Protein AF-A0A958RXE6-F1 (afdb_monomer_lite)

Sequence (296 aa):
MFLKAIIKRSPSESKVFFKWGVIWMVVSSLGIWSLGVTSSLLGKLHPLFYASVQFFLHFQFNGWFTYTTIGLLIHYLNRSGKQVKIPGYVFVLIQLSLLLTYTLSITWSNPLEILFHLNALGVILQLIGYGLVLKDIFKVLFSGKKPWSTWSDRLILAGLFSLLFKILIQALVVWPSVAVISYTIRNYVIAFIHLIMLGSITFSICGILLKEQVLPLNRTAKTGWILLLAGFLLTEFTLFGQGTMFWMGQGFIPGYYLILLVFTLLIPLSIIFILRGFRTSGKKAWPLNFLNNFLV

pLDDT: mean 88.64, std 13.86, range [39.97, 98.19]

Radius of gyration: 20.22 Å; chains: 1; bounding box: 54×45×54 Å

Secondary structure (DSSP, 8-state):
-HHHHHHHHS-HHHHHHHHHHHHHHHHHHHHHHHHHHHHHHT-TTSHHHHHHHHHHHHIIIIIIIHHHHHHHHHHHHHHTT------HHHHHHHHHHHHHHHHHHHHTTS--HHHHHHHHHHHHHHHHHHHHHHHHHHHHHHTSSS---SHHHHHHHHHHHHHHHHHHHHHHTTSHHHHHHHHHSHHHHHHHHHIIIIIIIIHHHHHHHHHTT-S--SHHHHHHHHHHHHHHHHHHHHHHHHHHHHHTT--PPTTHHHHHHHHHHHHHHHHHHHHHHHHHT---S--HHHHHHHH-

Structure (mmCIF, N/CA/C/O backbone):
data_AF-A0A958RXE6-F1
#
_entry.id   AF-A0A958RXE6-F1
#
loop_
_atom_site.group_PDB
_atom_site.id
_atom_site.type_symbol
_atom_site.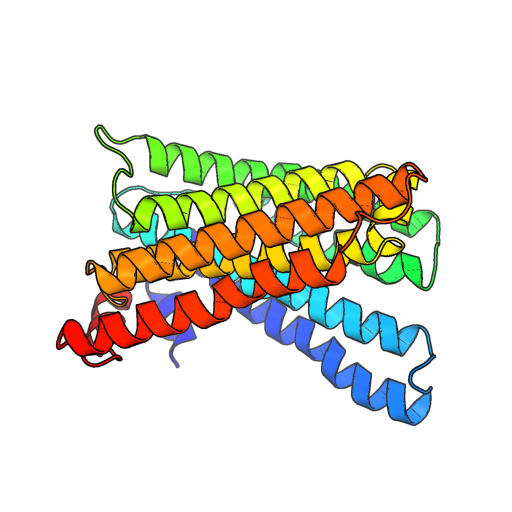label_atom_id
_atom_site.label_alt_id
_atom_site.label_comp_id
_atom_site.label_asym_id
_atom_site.label_entity_id
_atom_site.label_seq_id
_atom_site.pdbx_PDB_ins_code
_atom_site.Cartn_x
_atom_site.Cartn_y
_atom_site.Cartn_z
_atom_site.occupancy
_atom_site.B_iso_or_equiv
_atom_site.auth_seq_id
_atom_site.auth_comp_id
_atom_site.auth_asym_id
_atom_site.auth_atom_id
_atom_site.pdbx_PDB_model_num
ATOM 1 N N . MET A 1 1 ? -12.355 21.420 5.729 1.00 46.88 1 MET A N 1
ATOM 2 C CA . MET A 1 1 ? -12.873 21.519 7.116 1.00 46.88 1 MET A CA 1
ATOM 3 C C . MET A 1 1 ? -12.665 20.218 7.907 1.00 46.88 1 MET A C 1
ATOM 5 O O . MET A 1 1 ? -12.061 20.275 8.968 1.00 46.88 1 MET A O 1
ATOM 9 N N . PHE A 1 2 ? -13.035 19.052 7.360 1.00 44.12 2 PHE A N 1
ATOM 10 C CA . PHE A 1 2 ? -12.895 17.714 7.976 1.00 44.12 2 PHE A CA 1
ATOM 11 C C . PHE A 1 2 ? -11.459 17.306 8.378 1.00 44.12 2 PHE A C 1
ATOM 13 O O . PHE A 1 2 ? -11.200 17.000 9.539 1.00 44.12 2 PHE A O 1
ATOM 20 N N . LEU A 1 3 ? -10.489 17.404 7.460 1.00 47.19 3 LEU A N 1
ATOM 21 C CA . LEU A 1 3 ? -9.079 17.074 7.737 1.00 47.19 3 LEU A CA 1
ATOM 22 C C . LEU A 1 3 ? -8.463 17.935 8.852 1.00 47.19 3 LEU A C 1
ATOM 24 O O . LEU A 1 3 ? -7.731 17.426 9.695 1.00 47.19 3 LEU A O 1
ATOM 28 N N . LYS A 1 4 ? -8.809 19.230 8.914 1.00 50.09 4 LYS A N 1
ATOM 29 C CA . LYS A 1 4 ? -8.343 20.132 9.982 1.00 50.09 4 LYS A CA 1
ATOM 30 C C . LYS A 1 4 ? -8.858 19.705 11.365 1.00 50.09 4 LYS A C 1
ATOM 32 O O . LYS A 1 4 ? -8.141 19.877 12.345 1.00 50.09 4 LYS A O 1
ATOM 37 N N . ALA A 1 5 ? -10.062 19.137 11.450 1.00 49.16 5 ALA A N 1
ATOM 38 C CA . ALA A 1 5 ? -10.643 18.679 12.711 1.00 49.16 5 ALA A CA 1
ATOM 39 C C . ALA A 1 5 ? -9.959 17.396 13.229 1.00 49.16 5 ALA A C 1
ATOM 41 O O . ALA A 1 5 ? -9.565 17.345 14.395 1.00 49.16 5 ALA A O 1
ATOM 42 N N . ILE A 1 6 ? -9.691 16.428 12.342 1.00 52.16 6 ILE A N 1
ATOM 43 C CA . ILE A 1 6 ? -8.927 15.201 12.655 1.00 52.16 6 ILE A CA 1
ATOM 44 C C . ILE A 1 6 ? -7.495 15.539 13.101 1.00 52.16 6 ILE A C 1
ATOM 46 O O . ILE A 1 6 ? -6.999 15.009 14.102 1.00 52.16 6 ILE A O 1
ATOM 50 N N . ILE A 1 7 ? -6.843 16.473 12.397 1.00 53.62 7 ILE A N 1
ATOM 51 C CA . ILE A 1 7 ? -5.474 16.919 12.692 1.00 53.62 7 ILE A CA 1
ATOM 52 C C . ILE A 1 7 ? -5.387 17.676 14.017 1.00 53.62 7 ILE A C 1
ATOM 54 O O . ILE A 1 7 ? -4.306 17.732 14.581 1.00 53.62 7 ILE A O 1
ATOM 58 N N . LYS A 1 8 ? -6.471 18.245 14.558 1.00 50.16 8 LYS A N 1
ATOM 59 C CA . LYS A 1 8 ? -6.424 18.976 15.838 1.00 50.16 8 LYS A CA 1
ATOM 60 C C . LYS A 1 8 ? -6.528 18.041 17.052 1.00 50.16 8 LYS A C 1
ATOM 62 O O . LYS A 1 8 ? -5.898 18.313 18.072 1.00 50.16 8 LYS A O 1
ATOM 67 N N . ARG A 1 9 ? -7.235 16.909 16.931 1.00 51.97 9 ARG A N 1
ATOM 68 C CA . ARG A 1 9 ? -7.583 16.024 18.068 1.00 51.97 9 ARG A CA 1
ATOM 69 C C . ARG A 1 9 ? -6.890 14.654 18.104 1.00 51.97 9 ARG A C 1
ATOM 71 O O . ARG A 1 9 ? -6.904 14.011 19.140 1.00 51.97 9 ARG A O 1
ATOM 78 N N . SER A 1 10 ? -6.209 14.230 17.039 1.00 53.50 10 SER A N 1
ATOM 79 C CA . SER A 1 10 ? -5.487 12.942 17.034 1.00 53.50 10 SER A CA 1
ATOM 80 C C . SER A 1 10 ? -4.228 12.932 17.939 1.00 53.50 10 SER A C 1
ATOM 82 O O . SER A 1 10 ? -3.661 13.991 18.213 1.00 53.50 10 SER A O 1
ATOM 84 N N . PRO A 1 11 ? -3.736 11.768 18.394 1.00 60.09 11 PRO A N 1
ATOM 85 C CA . PRO A 1 11 ? -2.400 11.647 18.990 1.00 60.09 11 PRO A CA 1
ATOM 86 C C . PRO A 1 11 ? -1.328 12.216 18.051 1.00 60.09 11 PRO A C 1
ATOM 88 O O . PRO A 1 11 ? -1.513 12.193 16.828 1.00 60.09 11 PRO A O 1
ATOM 91 N N . SER A 1 12 ? -0.233 12.744 18.603 1.00 69.75 12 SER A N 1
ATOM 92 C CA . SER A 1 12 ? 0.836 13.436 17.860 1.00 69.75 12 SER A CA 1
ATOM 93 C C . SER A 1 12 ? 1.291 12.673 16.616 1.00 69.75 12 SER A C 1
ATOM 95 O O . SER A 1 12 ? 1.446 13.254 15.547 1.00 69.75 12 SER A O 1
ATOM 97 N N . GLU A 1 13 ? 1.418 11.360 16.734 1.00 79.50 13 GLU A N 1
ATOM 98 C CA . GLU A 1 13 ? 1.964 10.458 15.728 1.00 79.50 13 GLU A CA 1
ATOM 99 C C . GLU A 1 13 ? 0.986 10.295 14.559 1.00 79.50 13 GLU A C 1
ATOM 101 O O . GLU A 1 13 ? 1.344 10.496 13.400 1.00 79.50 13 GLU A O 1
ATOM 106 N N . SER A 1 14 ? -0.287 10.021 14.858 1.00 85.06 14 SER A N 1
ATOM 107 C CA . SER A 1 14 ? -1.346 9.898 13.849 1.00 85.06 14 SER A CA 1
ATOM 108 C C . SER A 1 14 ? -1.562 11.213 13.081 1.00 85.06 14 SER A C 1
ATOM 110 O O . SER A 1 14 ? -1.692 11.201 11.853 1.00 85.06 14 SER A O 1
ATOM 112 N N . LYS A 1 15 ? -1.501 12.368 13.771 1.00 86.75 15 LYS A N 1
ATOM 113 C CA . LYS A 1 15 ? -1.588 13.702 13.139 1.00 86.75 15 LYS A CA 1
ATOM 114 C C . LYS A 1 15 ? -0.513 13.897 12.068 1.00 86.75 15 LYS A C 1
ATOM 116 O O . LYS A 1 15 ? -0.813 14.436 11.001 1.00 86.75 15 LYS A O 1
ATOM 121 N N . VAL A 1 16 ? 0.724 13.477 12.346 1.00 90.25 16 VAL A N 1
ATOM 122 C CA . VAL A 1 16 ? 1.855 13.616 11.416 1.00 90.25 16 VAL A CA 1
ATOM 123 C C . VAL A 1 16 ? 1.618 12.792 10.150 1.00 90.25 16 VAL A C 1
ATOM 125 O O . VAL A 1 16 ? 1.742 13.336 9.051 1.00 90.25 16 VAL A O 1
ATOM 128 N N . PHE A 1 17 ? 1.193 11.532 10.286 1.00 93.25 17 PHE A N 1
ATOM 129 C CA . PHE A 1 17 ? 0.863 10.675 9.142 1.00 93.25 17 PHE A CA 1
ATOM 130 C C . PHE A 1 17 ? -0.277 11.242 8.292 1.00 93.25 17 PHE A C 1
ATOM 132 O O . PHE A 1 17 ? -0.154 11.288 7.071 1.00 93.25 17 PHE A O 1
ATOM 139 N N . PHE A 1 18 ? -1.352 11.746 8.906 1.00 93.31 18 PHE A N 1
ATOM 140 C CA . PHE A 1 18 ? -2.440 12.377 8.154 1.00 93.31 18 PHE A CA 1
ATOM 141 C C . PHE A 1 18 ? -1.994 13.645 7.428 1.00 93.31 18 PHE A C 1
ATOM 143 O O . PHE A 1 18 ? -2.306 13.813 6.250 1.00 93.31 18 PHE A O 1
ATOM 150 N N . LYS A 1 19 ? -1.246 14.529 8.103 1.00 93.12 19 LYS A N 1
ATOM 151 C CA . LYS A 1 19 ? -0.726 15.764 7.500 1.00 93.12 19 LYS A CA 1
ATOM 152 C C . LYS A 1 19 ? 0.107 15.451 6.259 1.00 93.12 19 LYS A C 1
ATOM 154 O O . LYS A 1 19 ? -0.115 16.045 5.209 1.00 93.12 19 LYS A O 1
ATOM 159 N N . TRP A 1 20 ? 1.044 14.516 6.377 1.00 95.12 20 TRP A N 1
ATOM 160 C CA . TRP A 1 20 ? 1.912 14.148 5.265 1.00 95.12 20 TRP A CA 1
ATOM 161 C C . TRP A 1 20 ? 1.212 13.337 4.190 1.00 95.12 20 TRP A C 1
ATOM 163 O O . TRP A 1 20 ? 1.500 13.555 3.021 1.00 95.12 20 TRP A O 1
ATOM 173 N N . GLY A 1 21 ? 0.239 12.498 4.552 1.00 96.56 21 GLY A N 1
ATOM 174 C CA . GLY A 1 21 ? -0.655 11.874 3.586 1.00 96.56 21 GLY A CA 1
ATOM 175 C C . GLY A 1 21 ? -1.257 12.927 2.658 1.00 96.56 21 GLY A C 1
ATOM 176 O O . GLY A 1 21 ? -1.079 12.828 1.450 1.00 96.56 21 GLY A O 1
ATOM 177 N N . VAL A 1 22 ? -1.844 13.994 3.222 1.00 95.94 22 VAL A N 1
ATOM 178 C CA . VAL A 1 22 ? -2.401 15.123 2.451 1.00 95.94 22 VAL A CA 1
ATOM 179 C C . VAL A 1 22 ? -1.370 15.812 1.573 1.00 95.94 22 VAL A C 1
ATOM 181 O O . VAL A 1 22 ? -1.653 16.062 0.403 1.00 9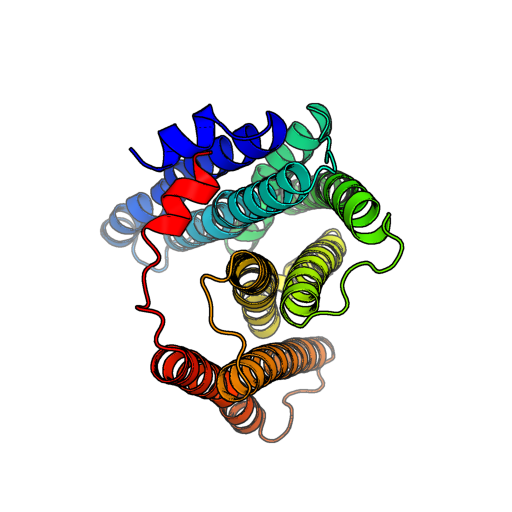5.94 22 VAL A O 1
ATOM 184 N N . ILE A 1 23 ? -0.181 16.092 2.109 1.00 97.25 23 ILE A N 1
ATOM 185 C CA . ILE A 1 23 ? 0.912 16.677 1.324 1.00 97.25 23 ILE A CA 1
ATOM 186 C C . ILE A 1 23 ? 1.227 15.784 0.120 1.00 97.25 23 ILE A C 1
ATOM 188 O O . ILE A 1 23 ? 1.301 16.289 -0.995 1.00 97.25 23 ILE A O 1
ATOM 192 N N . TRP A 1 24 ? 1.322 14.468 0.310 1.00 97.75 24 TRP A N 1
ATOM 193 C CA . TRP A 1 24 ? 1.614 13.537 -0.777 1.00 97.75 24 TRP A CA 1
ATOM 194 C C . TRP A 1 24 ? 0.513 13.437 -1.830 1.00 97.75 24 TRP A C 1
ATOM 196 O O . TRP A 1 24 ? 0.850 13.199 -2.980 1.00 97.75 24 TRP A O 1
ATOM 206 N N . MET A 1 25 ? -0.760 13.681 -1.504 1.00 97.31 25 MET A N 1
ATOM 207 C CA . MET A 1 25 ? -1.803 13.816 -2.539 1.00 97.31 25 MET A CA 1
ATOM 208 C C . MET A 1 25 ? -1.653 15.093 -3.346 1.00 97.31 25 MET A C 1
ATOM 210 O O . MET A 1 25 ? -1.860 15.094 -4.555 1.00 97.31 25 MET A O 1
ATOM 214 N N . VAL A 1 26 ? -1.327 16.203 -2.685 1.00 97.81 26 VAL A N 1
ATOM 215 C CA . VAL A 1 26 ? -1.096 17.459 -3.404 1.00 97.81 26 VAL A CA 1
ATOM 216 C C . VAL A 1 26 ? 0.108 17.297 -4.328 1.00 97.81 26 VAL A C 1
ATOM 218 O O . VAL A 1 26 ? 0.011 17.616 -5.510 1.00 97.81 26 VAL A O 1
ATOM 221 N N . VAL A 1 27 ? 1.200 16.723 -3.819 1.00 97.75 27 VAL A N 1
ATOM 222 C CA . VAL A 1 27 ? 2.391 16.416 -4.614 1.00 97.75 27 VAL A CA 1
ATOM 223 C C . VAL A 1 27 ? 2.049 15.452 -5.747 1.00 97.75 27 VAL A C 1
ATOM 225 O O . VAL A 1 27 ? 2.324 15.789 -6.890 1.00 97.75 27 VAL A O 1
ATOM 228 N N . SER A 1 28 ? 1.397 14.312 -5.482 1.00 97.38 28 SER A N 1
ATOM 229 C CA . SER A 1 28 ? 1.061 13.318 -6.515 1.00 97.38 28 SER A CA 1
ATOM 230 C C . SER A 1 28 ? 0.235 13.924 -7.647 1.00 97.38 28 SER A C 1
ATOM 232 O O . SER A 1 28 ? 0.457 13.585 -8.811 1.00 97.38 28 SER A O 1
ATOM 234 N N . SER A 1 29 ? -0.669 14.861 -7.331 1.00 96.50 29 SER A N 1
ATOM 235 C CA . SER A 1 29 ? -1.523 15.507 -8.326 1.00 96.50 29 SER A CA 1
ATOM 236 C C . SER A 1 29 ? -0.721 16.177 -9.439 1.00 96.50 29 SER A C 1
ATOM 238 O O . SER A 1 29 ? -1.176 16.145 -10.579 1.00 96.50 29 SER A O 1
ATOM 240 N N . LEU A 1 30 ? 0.492 16.685 -9.159 1.00 96.31 30 LEU A N 1
ATOM 241 C CA . LEU A 1 30 ? 1.390 17.287 -10.157 1.00 96.31 30 LEU A CA 1
ATOM 242 C C . LEU A 1 30 ? 1.657 16.352 -11.345 1.00 96.31 30 LEU A C 1
ATOM 244 O O . LEU A 1 30 ? 1.791 16.828 -12.472 1.00 96.31 30 LEU A O 1
ATOM 248 N N . GLY A 1 31 ? 1.648 15.033 -11.121 1.00 94.94 31 GLY A N 1
ATOM 249 C CA . GLY A 1 31 ? 1.703 14.043 -12.195 1.00 94.94 31 GLY A CA 1
ATOM 250 C C . GLY A 1 31 ? 0.531 14.187 -13.168 1.00 94.94 31 GLY A C 1
ATOM 251 O O . GLY A 1 31 ? 0.748 14.279 -14.370 1.00 94.94 31 GLY A O 1
ATOM 252 N N . ILE A 1 32 ? -0.705 14.319 -12.673 1.00 94.19 32 ILE A N 1
ATOM 253 C CA . ILE A 1 32 ? -1.903 14.517 -13.511 1.00 94.19 32 ILE A CA 1
ATOM 254 C C . ILE A 1 32 ? -1.848 15.847 -14.269 1.00 94.19 32 ILE A C 1
ATOM 256 O O . ILE A 1 32 ? -2.128 15.867 -15.466 1.00 94.19 32 ILE A O 1
ATOM 260 N N . TRP A 1 33 ? -1.460 16.945 -13.611 1.00 94.12 33 TRP A N 1
ATOM 261 C CA . TRP A 1 33 ? -1.298 18.239 -14.294 1.00 94.12 33 TRP A CA 1
ATOM 262 C C . TRP A 1 33 ? -0.275 18.133 -15.434 1.00 94.12 33 TRP A C 1
ATOM 264 O O . TRP A 1 33 ? -0.504 18.636 -16.534 1.00 94.12 33 TRP A O 1
ATOM 274 N N . SER A 1 34 ? 0.815 17.396 -15.203 1.00 93.19 34 SER A N 1
ATOM 275 C CA . SER A 1 34 ? 1.825 17.116 -16.221 1.00 93.19 34 SER A CA 1
ATOM 276 C C . SER A 1 34 ? 1.300 16.236 -17.366 1.00 93.19 34 SER A C 1
ATOM 278 O O . SER A 1 34 ? 1.727 16.422 -18.504 1.00 93.19 34 SER A O 1
ATOM 280 N N . LEU A 1 35 ? 0.341 15.326 -17.142 1.00 91.50 35 LEU A N 1
ATOM 281 C CA . LEU A 1 35 ? -0.229 14.493 -18.216 1.00 91.50 35 LEU A CA 1
ATOM 282 C C . LEU A 1 35 ? -0.907 15.319 -19.313 1.00 91.50 35 LEU A C 1
ATOM 284 O O . LEU A 1 35 ? -0.739 15.016 -20.494 1.00 91.50 35 LEU A O 1
ATOM 288 N N . GLY A 1 36 ? -1.644 16.372 -18.949 1.00 89.06 36 GLY A N 1
ATOM 289 C CA . GLY A 1 36 ? -2.282 17.258 -19.929 1.00 89.06 36 GLY A CA 1
ATOM 290 C C . GLY A 1 36 ? -1.254 17.973 -20.811 1.00 89.06 36 GLY A C 1
ATOM 291 O O . GLY A 1 36 ? -1.369 17.982 -22.036 1.00 89.06 36 GLY A O 1
ATOM 292 N N . VAL A 1 37 ? -0.196 18.497 -20.190 1.00 91.56 37 VAL A N 1
ATOM 293 C CA . VAL A 1 37 ? 0.895 19.201 -20.885 1.00 91.56 37 VAL A CA 1
ATOM 294 C C . VAL A 1 37 ? 1.703 18.244 -21.764 1.00 91.56 37 VAL A C 1
ATOM 296 O O . VAL A 1 37 ? 1.923 18.501 -22.942 1.00 91.56 37 VAL A O 1
ATOM 299 N N . THR A 1 38 ? 2.118 17.103 -21.218 1.00 93.19 38 THR A N 1
ATOM 300 C CA . THR A 1 38 ? 2.952 16.130 -21.940 1.00 93.19 38 THR A CA 1
ATOM 301 C C . THR A 1 38 ? 2.205 15.476 -23.095 1.00 93.19 38 THR A C 1
ATOM 303 O O . THR A 1 38 ? 2.770 15.336 -24.174 1.00 93.19 38 THR A O 1
ATOM 306 N N . SER A 1 39 ? 0.928 15.126 -22.920 1.00 91.69 39 SER A N 1
ATOM 307 C CA . SER A 1 39 ? 0.143 14.509 -23.996 1.00 91.69 39 SER A CA 1
ATOM 308 C C . SER A 1 39 ? -0.150 15.458 -25.158 1.00 91.69 39 SER A C 1
ATOM 310 O O . SER A 1 39 ? -0.195 14.990 -26.293 1.00 91.69 39 SER A O 1
ATOM 312 N N . SER A 1 40 ? -0.322 16.756 -24.891 1.00 92.94 40 SER A N 1
ATOM 313 C CA . SER A 1 40 ? -0.600 17.764 -25.921 1.00 92.94 40 SER A CA 1
ATOM 314 C C . SER A 1 40 ? 0.656 18.253 -26.645 1.00 92.94 40 SER A C 1
ATOM 316 O O . SER A 1 40 ? 0.601 18.451 -27.853 1.00 92.94 40 SER A O 1
ATOM 318 N N . LEU A 1 41 ? 1.781 18.416 -25.937 1.00 94.75 41 LEU A N 1
ATOM 319 C CA . LEU A 1 41 ? 3.022 18.949 -26.518 1.00 94.75 41 LEU A CA 1
ATOM 320 C C . LEU A 1 41 ? 3.975 17.869 -27.049 1.00 94.75 41 LEU A C 1
ATOM 322 O O . LEU A 1 41 ? 4.639 18.088 -28.055 1.00 94.75 41 LEU A O 1
ATOM 326 N N . LEU A 1 42 ? 4.077 16.725 -26.364 1.00 92.19 42 LEU A N 1
ATOM 327 C CA . LEU A 1 42 ? 5.087 15.687 -26.639 1.00 92.19 42 LEU A CA 1
ATOM 328 C C . LEU A 1 42 ? 4.476 14.360 -27.117 1.00 92.19 42 LEU A C 1
ATOM 330 O O . LEU A 1 42 ? 5.182 13.500 -27.640 1.00 92.19 42 LEU A O 1
ATOM 334 N N . GLY A 1 43 ? 3.167 14.177 -26.932 1.00 90.19 43 GLY A N 1
ATOM 335 C CA . GLY A 1 43 ? 2.446 12.953 -27.270 1.00 90.19 43 GLY A CA 1
ATOM 336 C C . GLY A 1 43 ? 2.515 11.863 -26.190 1.00 90.19 43 GLY A C 1
ATOM 337 O O . GLY A 1 43 ? 3.359 11.858 -25.295 1.00 90.19 43 GLY 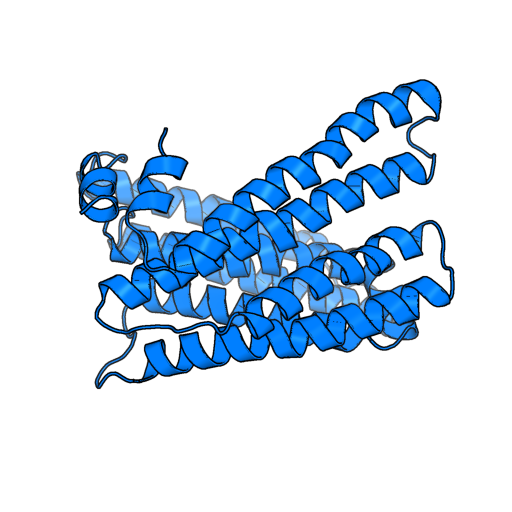A O 1
ATOM 338 N N . LYS A 1 44 ? 1.596 10.892 -26.277 1.00 88.44 44 LYS A N 1
ATOM 339 C CA . LYS A 1 44 ? 1.417 9.822 -25.268 1.00 88.44 44 LYS A CA 1
ATOM 340 C C . LYS A 1 44 ? 2.539 8.778 -25.239 1.00 88.44 44 LYS A C 1
ATOM 342 O O . LYS A 1 44 ? 2.638 8.023 -24.280 1.00 88.44 44 LYS A O 1
ATOM 347 N N . LEU A 1 45 ? 3.352 8.708 -26.292 1.00 87.75 45 LEU A N 1
ATOM 348 C CA . LEU A 1 45 ? 4.475 7.769 -26.380 1.00 87.75 45 LEU A CA 1
ATOM 349 C C . LEU A 1 45 ? 5.756 8.325 -25.750 1.00 87.75 45 LEU A C 1
ATOM 351 O O . LEU A 1 45 ? 6.714 7.580 -25.565 1.00 87.75 45 LEU A O 1
ATOM 355 N N . HIS A 1 46 ? 5.778 9.612 -25.402 1.00 90.19 46 HIS A N 1
ATOM 356 C CA . HIS A 1 46 ? 6.956 10.238 -24.826 1.00 90.19 46 HIS A CA 1
ATOM 357 C C . HIS A 1 46 ? 7.239 9.688 -23.410 1.00 90.19 46 HIS A C 1
ATOM 359 O O . HIS A 1 46 ? 6.306 9.598 -22.605 1.00 90.19 46 HIS A O 1
ATOM 365 N N . PRO A 1 47 ? 8.503 9.391 -23.040 1.00 89.62 47 PRO A N 1
ATOM 366 C CA . PRO A 1 47 ? 8.878 8.908 -21.702 1.00 89.62 47 PRO A CA 1
ATOM 367 C C . PRO A 1 47 ? 8.306 9.743 -20.552 1.00 89.62 47 PRO A C 1
ATOM 369 O O . PRO A 1 47 ? 7.869 9.207 -19.537 1.00 89.62 47 PRO A O 1
ATOM 372 N N . LEU A 1 48 ? 8.242 11.063 -20.743 1.00 90.62 48 LEU A N 1
ATOM 373 C CA . LEU A 1 48 ? 7.702 11.992 -19.750 1.00 90.62 48 LEU A CA 1
ATOM 374 C C . LEU A 1 48 ? 6.204 11.776 -19.475 1.00 90.62 48 LEU A C 1
ATOM 376 O O . LEU A 1 48 ? 5.782 11.950 -18.340 1.00 90.62 48 LEU A O 1
ATOM 380 N N . PHE A 1 49 ? 5.412 11.337 -20.462 1.00 91.62 49 PHE A N 1
ATOM 381 C CA . PHE A 1 49 ? 4.010 10.973 -20.233 1.00 91.62 49 PHE A CA 1
ATOM 382 C C . PHE A 1 49 ? 3.913 9.786 -19.263 1.00 91.62 49 PHE A C 1
ATOM 384 O O . PHE A 1 49 ? 3.182 9.843 -18.274 1.00 91.62 49 PHE A O 1
ATOM 391 N N . TYR A 1 50 ? 4.708 8.735 -19.493 1.00 89.06 50 TYR A N 1
ATOM 392 C CA . TYR A 1 50 ? 4.763 7.567 -18.609 1.00 89.06 50 TYR A CA 1
ATOM 393 C C . TYR A 1 50 ? 5.293 7.919 -17.219 1.00 89.06 50 TYR A C 1
ATOM 395 O O . TYR A 1 50 ? 4.697 7.504 -16.225 1.00 89.06 50 TYR A O 1
ATOM 403 N N . ALA A 1 51 ? 6.354 8.726 -17.135 1.00 91.94 51 ALA A N 1
ATOM 404 C CA . ALA A 1 51 ? 6.892 9.202 -15.865 1.00 91.94 51 ALA A CA 1
ATOM 405 C C . ALA A 1 51 ? 5.834 9.973 -15.061 1.00 91.94 51 ALA A C 1
ATOM 407 O O . ALA A 1 51 ? 5.706 9.753 -13.863 1.00 91.94 51 ALA A O 1
ATOM 408 N N . SER A 1 52 ? 5.008 10.799 -15.709 1.00 94.12 52 SER A N 1
ATOM 409 C CA . SER A 1 52 ? 3.923 11.531 -15.046 1.00 94.12 52 SER A CA 1
ATOM 410 C C . SER A 1 52 ? 2.815 10.616 -14.512 1.00 94.12 52 SER A C 1
ATOM 412 O O . SER A 1 52 ? 2.328 10.837 -13.399 1.00 94.12 52 SER A O 1
ATOM 414 N N . VAL A 1 53 ? 2.454 9.552 -15.245 1.00 93.00 53 VAL A N 1
ATOM 415 C CA . VAL A 1 53 ? 1.525 8.520 -14.739 1.00 93.00 53 VAL A CA 1
ATOM 416 C C . VAL A 1 53 ? 2.126 7.829 -13.515 1.00 93.00 53 VAL A C 1
ATOM 418 O O . VAL A 1 53 ? 1.470 7.717 -12.481 1.00 93.00 53 VAL A O 1
ATOM 421 N N . GLN A 1 54 ? 3.380 7.390 -13.617 1.00 93.81 54 GLN A N 1
ATOM 422 C CA . GLN A 1 54 ? 4.067 6.670 -12.548 1.00 93.81 54 GLN A CA 1
ATOM 423 C C . GLN A 1 54 ? 4.291 7.539 -11.310 1.00 93.81 54 GLN A C 1
ATOM 425 O O . GLN A 1 54 ? 4.110 7.071 -10.190 1.00 93.81 54 GLN A O 1
ATOM 430 N N . PHE A 1 55 ? 4.605 8.821 -11.496 1.00 95.69 55 PHE A N 1
ATOM 431 C CA . PHE A 1 55 ? 4.715 9.800 -10.422 1.00 95.69 55 PHE A CA 1
ATOM 432 C C . PHE A 1 55 ? 3.396 9.915 -9.660 1.00 95.69 55 PHE A C 1
ATOM 434 O O . PHE A 1 55 ? 3.373 9.777 -8.436 1.00 95.69 55 PHE A O 1
ATOM 441 N N . PHE A 1 56 ? 2.284 10.097 -10.380 1.00 96.56 56 PHE A N 1
ATOM 442 C CA . PHE A 1 56 ? 0.969 10.140 -9.754 1.00 96.56 56 PHE A CA 1
ATOM 443 C C . PHE A 1 56 ? 0.696 8.854 -8.964 1.00 96.56 56 PHE A C 1
ATOM 445 O O . PHE A 1 56 ? 0.435 8.926 -7.765 1.00 96.56 56 PHE A O 1
ATOM 452 N N . LEU A 1 57 ? 0.811 7.680 -9.594 1.00 95.12 57 LEU A N 1
ATOM 453 C CA . LEU A 1 57 ? 0.485 6.401 -8.956 1.00 95.12 57 LEU A CA 1
ATOM 454 C C . LEU A 1 57 ? 1.375 6.102 -7.743 1.00 95.12 57 LEU A C 1
ATOM 456 O O . LEU A 1 57 ? 0.866 5.710 -6.691 1.00 95.12 57 LEU A O 1
ATOM 460 N N . HIS A 1 58 ? 2.685 6.334 -7.850 1.00 96.31 58 HIS A N 1
ATOM 461 C CA . HIS A 1 58 ? 3.639 6.063 -6.777 1.00 96.31 58 HIS A CA 1
ATOM 462 C C . HIS A 1 58 ? 3.340 6.892 -5.528 1.00 96.31 58 HIS A C 1
ATOM 464 O O . HIS A 1 58 ? 3.141 6.333 -4.446 1.00 96.31 58 HIS A O 1
ATOM 470 N N . PHE A 1 59 ? 3.235 8.217 -5.666 1.00 97.88 59 PHE A N 1
ATOM 471 C CA . PHE A 1 59 ? 2.958 9.100 -4.530 1.00 97.88 59 PHE A CA 1
ATOM 472 C C . PHE A 1 59 ? 1.513 8.982 -4.027 1.00 97.88 59 PHE A C 1
ATOM 474 O O . PHE A 1 59 ? 1.260 9.195 -2.839 1.00 97.88 59 PHE A O 1
ATOM 481 N N . GLN A 1 60 ? 0.569 8.573 -4.879 1.00 97.12 60 GLN A N 1
ATOM 482 C CA . GLN A 1 60 ? -0.808 8.315 -4.468 1.00 97.12 60 GLN A CA 1
ATOM 483 C C . GLN A 1 60 ? -0.912 7.062 -3.588 1.00 97.12 60 GLN A C 1
ATOM 485 O O . GLN A 1 60 ? -1.506 7.108 -2.507 1.00 97.12 60 GLN A O 1
ATOM 490 N N . PHE A 1 61 ? -0.333 5.945 -4.032 1.00 95.81 61 PHE A N 1
ATOM 491 C CA . PHE A 1 61 ? -0.452 4.658 -3.349 1.00 95.81 61 PHE A CA 1
ATOM 492 C C . PHE A 1 61 ? 0.495 4.561 -2.150 1.00 95.81 61 PHE A C 1
ATOM 494 O O . PHE A 1 61 ? 0.054 4.285 -1.030 1.00 95.81 61 PHE A O 1
ATOM 501 N N . ASN A 1 62 ? 1.786 4.835 -2.356 1.00 96.62 62 ASN A N 1
ATOM 502 C CA . ASN A 1 62 ? 2.817 4.699 -1.323 1.00 96.62 62 ASN A CA 1
ATOM 503 C C . ASN A 1 62 ? 2.890 5.908 -0.383 1.00 96.62 62 ASN A C 1
ATOM 505 O O . ASN A 1 62 ? 3.293 5.755 0.767 1.00 96.62 62 ASN A O 1
ATOM 509 N N . GLY A 1 63 ? 2.484 7.089 -0.853 1.00 96.94 63 GLY A N 1
ATOM 510 C CA . GLY A 1 63 ? 2.368 8.296 -0.041 1.00 96.94 63 GLY A CA 1
ATOM 511 C C . GLY A 1 63 ? 0.971 8.422 0.553 1.00 96.94 63 GLY A C 1
ATOM 512 O O . GLY A 1 63 ? 0.706 7.917 1.641 1.00 96.94 63 GLY A O 1
ATOM 513 N N . TRP A 1 64 ? 0.059 9.081 -0.163 1.00 96.69 64 TRP A N 1
ATOM 514 C CA . TRP A 1 64 ? -1.251 9.471 0.369 1.00 96.69 64 TRP A CA 1
ATOM 515 C C . TRP A 1 64 ? -2.025 8.309 1.017 1.00 96.69 64 TRP A C 1
ATOM 517 O O . TRP A 1 64 ? -2.360 8.398 2.203 1.00 96.69 64 TRP A O 1
ATOM 527 N N . PHE A 1 65 ? -2.296 7.208 0.305 1.00 96.81 65 PHE A N 1
ATOM 528 C CA . PHE A 1 65 ? -3.152 6.146 0.853 1.00 96.81 65 PHE A CA 1
ATOM 529 C C . PHE A 1 65 ? -2.467 5.336 1.957 1.00 96.81 65 PHE A C 1
ATOM 531 O O . PHE A 1 65 ? -3.078 5.077 2.995 1.00 96.81 65 PHE A O 1
ATOM 538 N N . THR A 1 66 ? -1.201 4.953 1.774 1.00 96.88 66 THR A N 1
ATOM 539 C CA . THR A 1 66 ? -0.469 4.181 2.792 1.00 96.88 66 THR A CA 1
ATOM 540 C C . THR A 1 66 ? -0.311 4.993 4.083 1.00 96.88 66 THR A C 1
ATOM 542 O O . THR A 1 66 ? -0.589 4.483 5.170 1.00 96.88 66 THR A O 1
ATOM 545 N N . TYR A 1 67 ? 0.043 6.280 3.987 1.00 96.56 67 TYR A N 1
ATOM 546 C CA . TYR A 1 67 ? 0.248 7.134 5.161 1.00 96.56 67 TYR A CA 1
ATOM 547 C C . TYR A 1 67 ? -1.054 7.373 5.915 1.00 96.56 67 TYR A C 1
ATOM 549 O O . TYR A 1 67 ? -1.088 7.262 7.139 1.00 96.56 67 TYR A O 1
ATOM 557 N N . THR A 1 68 ? -2.138 7.678 5.200 1.00 95.31 68 THR A N 1
ATOM 558 C CA . THR A 1 68 ? -3.447 7.886 5.831 1.00 95.31 68 THR A CA 1
ATOM 559 C C . THR A 1 68 ? -3.975 6.606 6.473 1.00 95.31 68 THR A C 1
ATOM 561 O O . THR A 1 68 ? -4.503 6.666 7.580 1.00 95.31 68 THR A O 1
ATOM 564 N N . THR A 1 69 ? -3.762 5.442 5.855 1.00 95.88 69 THR A N 1
ATOM 565 C CA . THR A 1 69 ? -4.157 4.145 6.429 1.00 95.88 69 THR A CA 1
ATOM 566 C C . THR A 1 69 ? -3.383 3.833 7.712 1.00 95.88 69 THR A C 1
ATOM 568 O O . THR A 1 69 ? -3.987 3.452 8.714 1.00 95.88 69 THR A O 1
ATOM 571 N N . ILE A 1 70 ? -2.066 4.060 7.735 1.00 95.19 70 ILE A N 1
ATOM 572 C CA . ILE A 1 70 ? -1.250 3.898 8.951 1.00 95.19 70 ILE A CA 1
ATOM 573 C C . ILE A 1 70 ? -1.668 4.902 10.027 1.00 95.19 70 ILE A C 1
ATOM 575 O O . ILE A 1 70 ? -1.858 4.523 11.181 1.00 95.19 70 ILE A O 1
ATOM 579 N N . GLY A 1 71 ? -1.877 6.168 9.657 1.00 93.69 71 GLY A N 1
ATOM 580 C CA . GLY A 1 71 ? -2.375 7.196 10.571 1.00 93.69 71 GLY A CA 1
ATOM 581 C C . GLY A 1 71 ? -3.717 6.815 11.200 1.00 93.69 71 GLY A C 1
ATOM 582 O O . GLY A 1 71 ? -3.910 7.031 12.399 1.00 93.69 71 GLY A O 1
ATOM 583 N N . LEU A 1 72 ? -4.609 6.193 10.421 1.00 92.44 72 LEU A N 1
ATOM 584 C CA . LEU A 1 72 ? -5.907 5.692 10.872 1.00 92.44 72 LEU A CA 1
ATOM 585 C C . LEU A 1 72 ? -5.768 4.501 11.828 1.00 92.44 72 LEU A C 1
ATOM 587 O O . LEU A 1 72 ? -6.413 4.487 12.875 1.00 92.44 72 LEU A O 1
ATOM 591 N N . LEU A 1 73 ? -4.897 3.541 11.511 1.00 91.94 73 LEU A N 1
ATOM 592 C CA . LEU A 1 73 ? -4.589 2.408 12.387 1.00 91.94 73 LEU A CA 1
ATOM 593 C C . LEU A 1 73 ? -4.021 2.877 13.733 1.00 91.94 73 LEU A C 1
ATOM 595 O O . LEU A 1 73 ? -4.507 2.460 14.782 1.00 91.94 73 LEU A O 1
ATOM 599 N N . ILE A 1 74 ? -3.045 3.789 13.717 1.00 91.56 74 ILE A N 1
ATOM 600 C CA . ILE A 1 74 ? -2.452 4.366 14.933 1.00 91.56 74 ILE A CA 1
ATOM 601 C C . ILE A 1 74 ? -3.516 5.101 15.755 1.00 91.56 74 ILE A C 1
ATOM 603 O O . ILE A 1 74 ? -3.588 4.915 16.968 1.00 91.56 74 ILE A O 1
ATOM 607 N N . HIS A 1 75 ? -4.368 5.908 15.111 1.00 89.19 75 HIS A N 1
ATOM 608 C CA . HIS A 1 75 ? -5.461 6.609 15.789 1.00 89.19 75 HIS A CA 1
ATOM 609 C C . HIS A 1 75 ? -6.390 5.630 16.520 1.00 89.19 75 HIS A C 1
ATOM 611 O O . HIS A 1 75 ? -6.660 5.795 17.710 1.00 89.19 75 HIS A O 1
ATOM 617 N N . TYR A 1 76 ? -6.831 4.586 15.816 1.00 87.81 76 TYR A N 1
ATOM 618 C CA . TYR A 1 76 ? -7.726 3.564 16.348 1.00 87.81 76 TYR A CA 1
ATOM 619 C C . TYR A 1 76 ? -7.115 2.809 17.545 1.00 87.81 76 TYR A C 1
ATOM 621 O O . TYR A 1 76 ? -7.769 2.626 18.579 1.00 87.81 76 TYR A O 1
ATOM 629 N N . LEU A 1 77 ? -5.841 2.416 17.447 1.00 86.19 77 LEU A N 1
ATOM 630 C CA . LEU A 1 77 ? -5.135 1.722 18.529 1.00 86.19 77 LEU A CA 1
ATOM 631 C C . LEU A 1 77 ? -4.934 2.619 19.757 1.00 86.19 77 LEU A C 1
ATOM 633 O O . LEU A 1 77 ? -5.178 2.179 20.884 1.00 86.19 77 LEU A O 1
ATOM 637 N N . ASN A 1 78 ? -4.593 3.890 19.540 1.00 85.81 78 ASN A N 1
ATOM 638 C CA . ASN A 1 78 ? -4.387 4.857 20.615 1.00 85.81 78 ASN A CA 1
ATOM 639 C C . ASN A 1 78 ? -5.689 5.184 21.362 1.00 85.81 78 ASN A C 1
ATOM 641 O O . ASN A 1 78 ? -5.662 5.266 22.591 1.00 85.81 78 ASN A O 1
ATOM 645 N N . ARG A 1 79 ? -6.839 5.292 20.670 1.00 79.81 79 ARG A N 1
ATOM 646 C CA . ARG A 1 79 ? -8.154 5.484 21.327 1.00 79.81 79 ARG A CA 1
ATOM 647 C C . ARG A 1 79 ? -8.546 4.290 22.201 1.00 79.81 79 ARG A C 1
ATOM 649 O O . ARG A 1 79 ? -9.273 4.442 23.174 1.00 79.81 79 ARG A O 1
ATOM 656 N N . SER A 1 80 ? -8.022 3.107 21.890 1.00 69.56 80 SER A N 1
ATOM 657 C CA . SER A 1 80 ? -8.252 1.876 22.655 1.00 69.56 80 SER A CA 1
ATOM 658 C C . SER A 1 80 ? -7.367 1.762 23.912 1.00 69.56 80 SER A C 1
ATOM 660 O O . SER A 1 80 ? -7.257 0.682 24.490 1.00 69.56 80 SER A O 1
ATOM 662 N N . GLY A 1 81 ? -6.702 2.853 24.322 1.00 69.25 81 GLY A N 1
ATOM 663 C CA . GLY A 1 81 ? -5.840 2.919 25.508 1.00 69.25 81 GLY A CA 1
ATOM 664 C C . GLY A 1 81 ? -4.417 2.394 25.294 1.00 69.25 81 GLY A C 1
ATOM 665 O O . GLY A 1 81 ? -3.640 2.333 26.245 1.00 69.25 81 GLY A O 1
ATOM 666 N N . LYS A 1 82 ? -4.047 2.018 24.062 1.00 72.75 82 LYS A N 1
ATOM 667 C CA . LYS A 1 82 ? -2.728 1.461 23.747 1.00 72.75 82 LYS A CA 1
ATOM 668 C C . LYS A 1 82 ? -1.917 2.434 22.893 1.00 72.75 82 LYS A C 1
ATOM 670 O O . LYS A 1 82 ? -2.229 2.626 21.728 1.00 72.75 82 LYS A O 1
ATOM 675 N N . GLN A 1 83 ? -0.870 3.036 23.454 1.00 82.00 83 GLN A N 1
ATOM 676 C CA . GLN A 1 83 ? -0.084 4.051 22.746 1.00 82.00 83 GLN A CA 1
ATOM 677 C C . GLN A 1 83 ? 0.953 3.430 21.797 1.00 82.00 83 GLN A C 1
ATOM 679 O O . GLN A 1 83 ? 1.950 2.861 22.243 1.00 82.00 83 GLN A O 1
ATOM 684 N N . VAL A 1 84 ? 0.750 3.596 20.491 1.00 85.38 84 VAL A N 1
ATOM 685 C CA . VAL A 1 84 ? 1.772 3.403 19.457 1.00 85.38 84 VAL A CA 1
ATOM 686 C C . VAL A 1 84 ? 2.605 4.681 19.368 1.00 85.38 84 VAL A C 1
ATOM 688 O O . VAL A 1 84 ? 2.075 5.750 19.065 1.00 85.38 84 VAL A O 1
ATOM 691 N N . LYS A 1 85 ? 3.910 4.572 19.630 1.00 85.69 85 LYS A N 1
ATOM 692 C CA . LYS A 1 85 ? 4.861 5.686 19.551 1.00 85.69 85 LYS A CA 1
ATOM 693 C C . LYS A 1 85 ? 5.768 5.483 18.350 1.00 85.69 85 LYS A C 1
ATOM 695 O O . LYS A 1 85 ? 6.471 4.486 18.301 1.00 85.69 85 LYS A O 1
ATOM 700 N N . ILE A 1 86 ? 5.777 6.435 17.420 1.00 87.38 86 ILE A N 1
ATOM 701 C CA . ILE A 1 86 ? 6.659 6.402 16.249 1.00 87.38 86 ILE A CA 1
ATOM 702 C C . ILE A 1 86 ? 7.728 7.487 16.417 1.00 87.38 86 ILE A C 1
ATOM 704 O O . ILE A 1 86 ? 7.388 8.672 16.395 1.00 87.38 86 ILE A O 1
ATOM 708 N N . PRO A 1 87 ? 9.010 7.124 16.598 1.00 87.56 87 PRO A N 1
ATOM 709 C CA . PRO A 1 87 ? 10.087 8.101 16.710 1.00 87.56 87 PRO A CA 1
ATOM 710 C C . PRO A 1 87 ? 10.226 8.968 15.451 1.00 87.56 87 PRO A C 1
ATOM 712 O O . PRO A 1 87 ? 10.031 8.493 14.331 1.00 87.56 87 PRO A O 1
ATOM 715 N N . GLY A 1 88 ? 10.654 10.224 15.614 1.00 88.50 88 GLY A N 1
ATOM 716 C CA . GLY A 1 88 ? 10.814 11.163 14.495 1.00 88.50 88 GLY A CA 1
ATOM 717 C C . GLY A 1 88 ? 11.763 10.667 13.396 1.00 88.50 88 GLY A C 1
ATOM 718 O O . GLY A 1 88 ? 11.479 10.858 12.217 1.00 88.50 88 GLY A O 1
ATOM 719 N N . TYR A 1 89 ? 12.839 9.956 13.755 1.00 90.75 89 TYR A N 1
ATOM 720 C CA . TYR A 1 89 ? 13.762 9.389 12.765 1.00 90.75 89 TYR A CA 1
ATOM 721 C C . TYR A 1 89 ? 13.093 8.312 11.895 1.00 90.75 89 TYR A C 1
ATOM 723 O O . TYR A 1 89 ? 13.342 8.268 10.695 1.00 90.75 89 TYR A O 1
ATOM 731 N N . VAL A 1 90 ? 12.193 7.490 12.457 1.00 93.69 90 VAL A N 1
ATOM 732 C CA . VAL A 1 90 ? 11.436 6.475 11.697 1.00 93.69 90 VAL A CA 1
ATOM 733 C C . VAL A 1 90 ? 10.565 7.154 10.650 1.00 93.69 90 VAL A C 1
ATOM 735 O O . VAL A 1 90 ? 10.483 6.697 9.512 1.00 93.69 90 VAL A O 1
ATOM 738 N N . PHE A 1 91 ? 9.966 8.288 11.018 1.00 91.50 91 PHE A N 1
ATOM 739 C CA . PHE A 1 91 ? 9.195 9.099 10.090 1.00 91.50 91 PHE A CA 1
ATOM 740 C C . PHE A 1 91 ? 10.064 9.658 8.946 1.00 91.50 91 PHE A C 1
ATOM 742 O O . PHE A 1 91 ? 9.648 9.647 7.793 1.00 91.50 91 PHE A O 1
ATOM 749 N N . VAL A 1 92 ? 11.293 10.098 9.225 1.00 94.19 92 VAL A N 1
ATOM 750 C CA . VAL A 1 92 ? 12.225 10.546 8.174 1.00 94.19 92 VAL A CA 1
ATOM 751 C C . VAL A 1 92 ? 12.616 9.393 7.244 1.00 94.19 92 VAL A C 1
ATOM 753 O O . VAL A 1 92 ? 12.622 9.579 6.028 1.00 94.19 92 VAL A O 1
ATOM 756 N N . LEU A 1 93 ? 12.866 8.193 7.782 1.00 96.62 93 LEU A N 1
ATOM 757 C CA . LEU A 1 93 ? 13.198 7.009 6.980 1.00 96.62 93 LEU A CA 1
ATOM 758 C C . LEU A 1 93 ? 12.103 6.681 5.961 1.00 96.62 93 LEU A C 1
ATOM 760 O O . LEU A 1 93 ? 12.407 6.515 4.781 1.00 96.62 93 LEU A O 1
ATOM 764 N N . ILE A 1 94 ? 10.832 6.644 6.384 1.00 96.31 94 ILE A N 1
ATOM 765 C CA . ILE A 1 94 ? 9.726 6.358 5.457 1.00 96.31 94 ILE A CA 1
ATOM 766 C C . ILE A 1 94 ? 9.595 7.446 4.378 1.00 96.31 94 ILE A C 1
ATOM 768 O O . ILE A 1 94 ? 9.386 7.120 3.211 1.00 96.31 94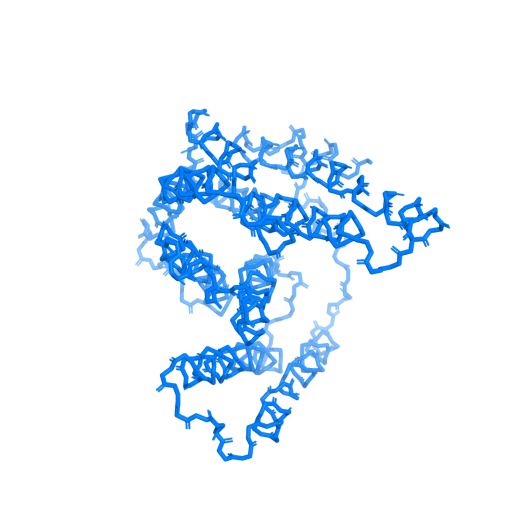 ILE A O 1
ATOM 772 N N . GLN A 1 95 ? 9.822 8.718 4.719 1.00 96.56 95 GLN A N 1
ATOM 773 C CA . GLN A 1 95 ? 9.764 9.830 3.762 1.00 96.56 95 GLN A CA 1
ATOM 774 C C . GLN A 1 95 ? 10.864 9.754 2.706 1.00 96.56 95 GLN A C 1
ATOM 776 O O . GLN A 1 95 ? 10.588 9.882 1.514 1.00 96.56 95 GLN A O 1
ATOM 781 N N . LEU A 1 96 ? 12.103 9.515 3.136 1.00 97.88 96 LEU A N 1
ATOM 782 C CA . LEU A 1 96 ? 13.226 9.348 2.218 1.00 97.88 96 LEU A CA 1
ATOM 783 C C . LEU A 1 96 ? 13.044 8.096 1.358 1.00 97.88 96 LEU A C 1
ATOM 785 O O . LEU A 1 96 ? 13.270 8.151 0.152 1.00 97.88 96 LEU A O 1
ATOM 789 N N . SER A 1 97 ? 12.557 6.997 1.943 1.00 98.00 97 SER A N 1
ATOM 790 C CA . SER A 1 97 ? 12.264 5.783 1.180 1.00 98.00 97 SER A CA 1
ATOM 791 C C . SER A 1 97 ? 11.226 6.011 0.084 1.00 98.00 97 SER A C 1
ATOM 793 O O . SER A 1 97 ? 11.423 5.552 -1.036 1.00 98.00 97 SER A O 1
ATOM 795 N N . LEU A 1 98 ? 10.158 6.768 0.356 1.00 97.81 98 LEU A N 1
ATOM 796 C CA . LEU A 1 98 ? 9.128 7.080 -0.632 1.00 97.81 98 LEU A CA 1
ATOM 797 C C . LEU A 1 98 ? 9.708 7.854 -1.822 1.00 97.81 98 LEU A C 1
ATOM 799 O O . LEU A 1 98 ? 9.412 7.526 -2.967 1.00 97.81 98 LEU A O 1
ATOM 803 N N . LEU A 1 99 ? 10.557 8.849 -1.559 1.00 97.62 99 LEU A N 1
ATOM 804 C CA . LEU A 1 99 ? 11.215 9.623 -2.613 1.00 97.62 99 LEU A CA 1
ATOM 805 C C . LEU A 1 99 ? 12.174 8.761 -3.439 1.00 97.62 99 LEU A C 1
ATOM 807 O O . LEU A 1 99 ? 12.140 8.801 -4.664 1.00 97.62 99 LEU A O 1
ATOM 811 N N . LEU A 1 100 ? 13.005 7.957 -2.777 1.00 97.56 100 LEU A N 1
ATOM 812 C CA . LEU A 1 100 ? 14.016 7.144 -3.447 1.00 97.56 100 LEU A CA 1
ATOM 813 C C . LEU A 1 100 ? 13.413 5.977 -4.232 1.00 97.56 100 LEU A C 1
ATOM 815 O O . LEU A 1 100 ? 13.835 5.721 -5.353 1.00 97.56 100 LEU A O 1
ATOM 819 N N . THR A 1 101 ? 12.390 5.303 -3.709 1.00 96.69 101 THR A N 1
ATOM 820 C CA . THR A 1 101 ? 11.733 4.171 -4.398 1.00 96.69 101 THR A CA 1
ATOM 821 C C . THR A 1 101 ? 10.964 4.583 -5.655 1.00 96.69 101 THR A C 1
ATOM 823 O O . THR A 1 101 ? 10.687 3.737 -6.503 1.00 96.69 101 THR A O 1
ATOM 826 N N . TYR A 1 102 ? 10.678 5.877 -5.844 1.00 95.69 102 TYR A N 1
ATOM 827 C CA . TYR A 1 102 ? 10.135 6.380 -7.110 1.00 95.69 102 TYR A CA 1
ATOM 828 C C . TYR A 1 102 ? 11.079 6.104 -8.290 1.00 95.69 102 TYR A C 1
ATOM 830 O O . TYR A 1 102 ? 10.625 5.912 -9.416 1.00 95.69 102 TYR A O 1
ATOM 838 N N . THR A 1 103 ? 12.389 6.021 -8.037 1.00 94.81 103 THR A N 1
ATOM 839 C CA . THR A 1 103 ? 13.399 5.785 -9.079 1.00 94.81 103 THR A CA 1
ATOM 840 C C . THR A 1 103 ? 13.172 4.471 -9.835 1.00 94.81 103 THR A C 1
ATOM 842 O O . THR A 1 103 ? 13.375 4.432 -11.043 1.00 94.81 103 THR A O 1
ATOM 845 N N . LEU A 1 104 ? 12.626 3.432 -9.194 1.00 92.44 104 LEU A N 1
ATOM 846 C CA . LEU A 1 104 ? 12.218 2.205 -9.891 1.00 92.44 104 LEU A CA 1
ATOM 847 C C . LEU A 1 104 ? 11.073 2.432 -10.885 1.00 92.44 104 LEU A C 1
ATOM 849 O O . LEU A 1 104 ? 10.987 1.766 -11.908 1.00 92.44 104 LEU A O 1
ATOM 853 N N . SER A 1 105 ? 10.178 3.374 -10.599 1.00 88.44 105 SER A N 1
ATOM 854 C CA . SER A 1 105 ? 9.033 3.636 -11.474 1.00 88.44 105 SER A CA 1
ATOM 855 C C . SER A 1 105 ? 9.445 4.361 -12.763 1.00 88.44 105 SER A C 1
ATOM 857 O O . SER A 1 105 ? 8.714 4.321 -13.750 1.00 88.44 105 SER A O 1
ATOM 859 N N . ILE A 1 106 ? 10.624 4.998 -12.779 1.00 88.31 106 ILE A N 1
ATOM 860 C CA . ILE A 1 106 ? 11.181 5.688 -13.954 1.00 88.31 106 ILE A CA 1
ATOM 861 C C . ILE A 1 106 ? 12.231 4.862 -14.711 1.00 88.31 106 ILE A C 1
ATOM 863 O O . ILE A 1 106 ? 12.420 5.109 -15.906 1.00 88.31 106 ILE A O 1
ATOM 867 N N . THR A 1 107 ? 12.864 3.863 -14.077 1.00 87.44 107 THR A N 1
ATOM 868 C CA . THR A 1 107 ? 13.909 3.027 -14.710 1.00 87.44 107 THR A CA 1
ATOM 869 C C . THR A 1 107 ? 13.418 2.282 -15.943 1.00 87.44 107 THR A C 1
ATOM 871 O O . THR A 1 107 ? 14.213 2.039 -16.842 1.00 87.44 107 THR A O 1
ATOM 874 N N . TRP A 1 108 ? 12.119 1.981 -16.043 1.00 80.12 108 TRP A N 1
ATOM 875 C CA . TRP A 1 108 ? 11.540 1.387 -17.253 1.00 80.12 108 TRP A CA 1
ATOM 876 C C . TRP A 1 108 ? 11.765 2.251 -18.504 1.00 80.12 108 TRP A C 1
ATOM 878 O O . TRP A 1 108 ? 12.046 1.730 -19.577 1.00 80.12 108 TRP A O 1
ATOM 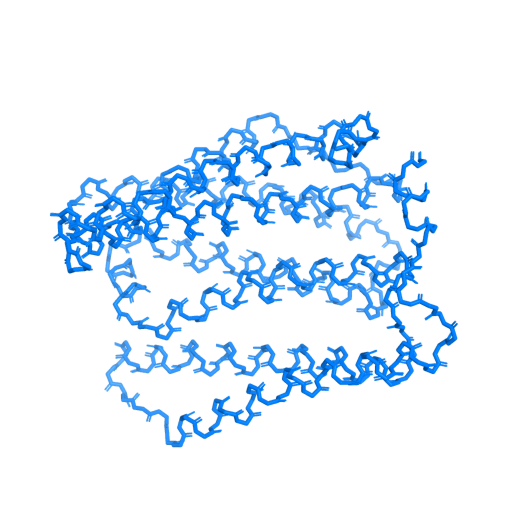888 N N . SER A 1 109 ? 11.653 3.575 -18.362 1.00 80.69 109 SER A N 1
ATOM 889 C CA . SER A 1 109 ? 11.800 4.522 -19.475 1.00 80.69 109 SER A CA 1
ATOM 890 C C . SER A 1 109 ? 13.229 5.036 -19.660 1.00 80.69 109 SER A C 1
ATOM 892 O O . SER A 1 109 ? 13.576 5.514 -20.736 1.00 80.69 109 SER A O 1
ATOM 894 N N . ASN A 1 110 ? 14.048 4.956 -18.609 1.00 81.44 110 ASN A N 1
ATOM 895 C CA . ASN A 1 110 ? 15.434 5.401 -18.613 1.00 81.44 110 ASN A CA 1
ATOM 896 C C . ASN A 1 110 ? 16.261 4.525 -17.651 1.00 81.44 110 ASN A C 1
ATOM 898 O O . ASN A 1 110 ? 16.371 4.868 -16.472 1.00 81.44 110 ASN A O 1
ATOM 902 N N . PRO A 1 111 ? 16.802 3.380 -18.102 1.00 84.38 111 PRO A N 1
ATOM 903 C CA . PRO A 1 111 ? 17.431 2.379 -17.238 1.00 84.38 111 PRO A CA 1
ATOM 904 C C . PRO A 1 111 ? 18.869 2.764 -16.853 1.00 84.38 111 PRO A C 1
ATOM 906 O O . PRO A 1 111 ? 19.813 2.014 -17.081 1.00 84.38 111 PRO A O 1
ATOM 909 N N . LEU A 1 112 ? 19.051 3.947 -16.264 1.00 90.19 112 LEU A N 1
ATOM 910 C CA . LEU A 1 112 ? 20.347 4.377 -15.741 1.00 90.19 112 LEU A CA 1
ATOM 911 C C . LEU A 1 112 ? 20.704 3.585 -14.481 1.00 90.19 112 LEU A C 1
ATOM 913 O O . LEU A 1 112 ? 19.889 3.457 -13.566 1.00 90.19 112 LEU A O 1
ATOM 917 N N . GLU A 1 113 ? 21.953 3.136 -14.392 1.00 90.50 113 GLU A N 1
ATOM 918 C CA . GLU A 1 113 ? 22.470 2.348 -13.266 1.00 90.50 113 GLU A CA 1
ATOM 919 C C . GLU A 1 113 ? 22.280 3.055 -11.913 1.00 90.50 113 GLU A C 1
ATOM 921 O O . GLU A 1 113 ? 21.816 2.454 -10.942 1.00 90.50 113 GLU A O 1
ATOM 926 N N . ILE A 1 114 ? 22.513 4.372 -11.873 1.00 93.94 114 ILE A N 1
ATOM 927 C CA . ILE A 1 114 ? 22.327 5.190 -10.666 1.00 93.94 114 ILE A CA 1
ATOM 928 C C . ILE A 1 114 ? 20.914 5.071 -10.079 1.00 93.94 114 ILE A C 1
ATOM 930 O O . ILE A 1 114 ? 20.744 5.097 -8.861 1.00 93.94 114 ILE A O 1
ATOM 934 N N . LEU A 1 115 ? 19.891 4.890 -10.918 1.00 93.81 115 LEU A N 1
ATOM 935 C CA . LEU A 1 115 ? 18.509 4.775 -10.461 1.00 93.81 115 LEU A CA 1
ATOM 936 C C . LEU A 1 115 ? 18.251 3.440 -9.755 1.00 93.81 115 LEU A C 1
ATOM 938 O O . LEU A 1 115 ? 17.476 3.406 -8.802 1.00 93.81 115 LEU A O 1
ATOM 942 N N . PHE A 1 116 ? 18.931 2.358 -10.148 1.00 93.88 116 PHE A N 1
ATOM 943 C CA . PHE A 1 116 ? 18.850 1.086 -9.428 1.00 93.88 116 PHE A CA 1
ATOM 944 C C . PHE A 1 116 ? 19.479 1.193 -8.034 1.00 93.88 116 PHE A C 1
ATOM 946 O O . PHE A 1 116 ? 18.897 0.696 -7.071 1.00 93.88 116 PHE A O 1
ATOM 953 N N . HIS A 1 117 ? 20.606 1.898 -7.895 1.00 94.94 117 HIS A N 1
ATOM 954 C CA . HIS A 1 117 ? 21.236 2.134 -6.590 1.00 94.94 117 HIS A CA 1
ATOM 955 C C . HIS A 1 117 ? 20.383 3.017 -5.675 1.00 94.94 117 HIS A C 1
ATOM 957 O O . HIS A 1 117 ? 20.214 2.702 -4.494 1.00 94.94 117 HIS A O 1
ATOM 963 N N . LEU A 1 118 ? 19.800 4.094 -6.213 1.00 96.81 118 LEU A N 1
ATOM 964 C CA . LEU A 1 118 ? 18.875 4.941 -5.457 1.00 96.81 118 LEU A CA 1
ATOM 965 C C . LEU A 1 118 ? 17.636 4.154 -5.021 1.00 96.81 118 LEU A C 1
ATOM 967 O O . LEU A 1 118 ? 17.226 4.265 -3.865 1.00 96.81 118 LEU A O 1
ATOM 971 N N . ASN A 1 119 ? 17.080 3.313 -5.898 1.00 96.19 119 ASN A N 1
ATOM 972 C CA . ASN A 1 119 ? 15.980 2.432 -5.532 1.00 96.19 119 ASN A CA 1
ATOM 973 C C . ASN A 1 119 ? 16.388 1.460 -4.421 1.00 96.19 119 ASN A C 1
ATOM 975 O O . ASN A 1 119 ? 15.673 1.353 -3.430 1.00 96.19 119 ASN A O 1
ATOM 979 N N . ALA A 1 120 ? 17.532 0.783 -4.549 1.00 96.69 120 ALA A N 1
ATOM 980 C CA . ALA A 1 120 ? 18.023 -0.159 -3.547 1.00 96.69 120 ALA A CA 1
ATOM 981 C C . ALA A 1 120 ? 18.154 0.504 -2.167 1.00 96.69 120 ALA A C 1
ATOM 983 O O . ALA A 1 120 ? 17.653 -0.030 -1.175 1.00 96.69 120 ALA A O 1
ATOM 984 N N . LEU A 1 121 ? 18.730 1.711 -2.108 1.00 97.81 121 LEU A N 1
ATOM 985 C CA . LEU A 1 121 ? 18.779 2.503 -0.880 1.00 97.81 121 LEU A CA 1
ATOM 986 C C . LEU A 1 121 ? 17.369 2.808 -0.358 1.00 97.81 121 LEU A C 1
ATOM 988 O O . LEU A 1 121 ? 17.082 2.582 0.816 1.00 97.81 121 LEU A O 1
ATOM 992 N N . GLY A 1 122 ? 16.471 3.272 -1.229 1.00 98.00 122 GLY A N 1
ATOM 993 C CA . GLY A 1 122 ? 15.080 3.540 -0.880 1.00 98.00 122 GLY A CA 1
ATOM 994 C C . GLY A 1 122 ? 14.375 2.326 -0.280 1.00 98.00 122 GLY A C 1
ATOM 995 O O . GLY A 1 122 ? 13.720 2.447 0.750 1.00 98.00 122 GLY A O 1
ATOM 996 N N . VAL A 1 123 ? 14.554 1.148 -0.871 1.00 97.44 123 VAL A N 1
ATOM 997 C CA . VAL A 1 123 ? 13.969 -0.111 -0.402 1.00 97.44 123 VAL A CA 1
ATOM 998 C C . VAL A 1 123 ? 14.533 -0.532 0.958 1.00 97.44 123 VAL A C 1
ATOM 1000 O O . VAL A 1 123 ? 13.767 -0.957 1.823 1.00 97.44 123 VAL A O 1
ATOM 1003 N N . ILE A 1 124 ? 15.837 -0.366 1.197 1.00 97.88 124 ILE A N 1
ATOM 1004 C CA . ILE A 1 124 ? 16.450 -0.643 2.507 1.00 97.88 124 ILE A CA 1
ATOM 1005 C C . ILE A 1 124 ? 15.863 0.286 3.578 1.00 97.88 124 ILE A C 1
ATOM 1007 O O . ILE A 1 124 ? 15.421 -0.177 4.632 1.00 97.88 124 ILE A O 1
ATOM 1011 N N . LEU A 1 125 ? 15.789 1.593 3.295 1.00 98.19 125 LEU A N 1
ATOM 1012 C CA . LEU A 1 125 ? 15.166 2.562 4.203 1.00 98.19 125 LEU A CA 1
ATOM 1013 C C . LEU A 1 125 ? 13.683 2.238 4.437 1.00 98.19 125 LEU A C 1
ATOM 1015 O O . LEU A 1 125 ? 13.200 2.365 5.562 1.00 98.19 125 LEU A O 1
ATOM 1019 N N . GLN A 1 126 ? 12.974 1.776 3.401 1.00 97.44 126 GLN A N 1
ATOM 1020 C CA . GLN A 1 126 ? 11.578 1.352 3.491 1.00 97.44 126 GLN A CA 1
ATOM 1021 C C . GLN A 1 126 ? 11.420 0.166 4.446 1.00 97.44 126 GLN A C 1
ATOM 1023 O O . GLN A 1 126 ? 10.548 0.189 5.316 1.00 97.44 126 GLN A O 1
ATOM 1028 N N . LEU A 1 127 ? 12.254 -0.864 4.286 1.00 97.50 127 LEU A N 1
ATOM 1029 C CA . LEU A 1 127 ? 12.218 -2.079 5.096 1.00 97.50 127 LEU A CA 1
ATOM 1030 C C . LEU A 1 127 ? 12.430 -1.755 6.579 1.00 97.50 127 LEU A C 1
ATOM 1032 O O . LEU A 1 127 ? 11.665 -2.218 7.424 1.00 97.50 127 LEU A O 1
ATOM 1036 N N . ILE A 1 128 ? 13.409 -0.900 6.887 1.00 97.38 128 ILE A N 1
ATOM 1037 C CA . ILE A 1 128 ? 13.684 -0.453 8.258 1.00 97.38 128 ILE A CA 1
ATOM 1038 C C . ILE A 1 128 ? 12.527 0.409 8.780 1.00 97.38 128 ILE A C 1
ATOM 1040 O O . ILE A 1 128 ? 11.977 0.130 9.845 1.00 97.38 128 ILE A O 1
ATOM 1044 N N . GLY A 1 129 ? 12.129 1.442 8.032 1.00 97.00 129 GLY A N 1
ATOM 1045 C CA . GLY A 1 129 ? 11.118 2.409 8.455 1.00 97.00 129 GLY A CA 1
ATOM 1046 C C . GLY A 1 129 ? 9.763 1.760 8.732 1.00 97.00 129 GLY A C 1
ATOM 1047 O O . GLY A 1 129 ? 9.237 1.857 9.843 1.00 97.00 129 GLY A O 1
ATOM 1048 N N . TYR A 1 130 ? 9.211 1.039 7.755 1.00 96.50 130 TYR A N 1
ATOM 1049 C CA . TYR A 1 130 ? 7.937 0.348 7.948 1.00 96.50 130 TYR A CA 1
ATOM 1050 C C . TYR A 1 130 ? 8.056 -0.869 8.869 1.00 96.50 130 TYR A C 1
ATOM 1052 O O . TYR A 1 130 ? 7.097 -1.166 9.577 1.00 96.50 130 TYR A O 1
ATOM 1060 N N . GLY A 1 131 ? 9.208 -1.546 8.914 1.00 96.06 131 GLY A N 1
ATOM 1061 C CA . GLY A 1 131 ? 9.451 -2.638 9.858 1.00 96.06 131 GLY A CA 1
ATOM 1062 C C . GLY A 1 131 ? 9.326 -2.182 11.313 1.00 96.06 131 GLY A C 1
ATOM 1063 O O . GLY A 1 131 ? 8.665 -2.846 12.112 1.00 96.06 131 GLY A O 1
ATOM 1064 N N . LEU A 1 132 ? 9.875 -1.010 11.649 1.00 95.06 132 LEU A N 1
ATOM 1065 C CA . LEU A 1 132 ? 9.737 -0.407 12.979 1.00 95.06 132 LEU A CA 1
ATOM 1066 C C . LEU A 1 132 ? 8.288 0.009 13.279 1.00 95.06 132 LEU A C 1
ATOM 1068 O O . LEU A 1 132 ? 7.773 -0.320 14.346 1.00 95.06 132 LEU A O 1
ATOM 1072 N N . VAL A 1 133 ? 7.597 0.643 12.323 1.00 94.56 133 VAL A N 1
ATOM 1073 C CA . VAL A 1 133 ? 6.171 1.001 12.470 1.00 94.56 133 VAL A CA 1
ATOM 1074 C C . VAL A 1 133 ? 5.310 -0.242 12.716 1.00 94.56 133 VAL A C 1
ATOM 1076 O O . VAL A 1 133 ? 4.511 -0.273 13.653 1.00 94.56 133 VAL A O 1
ATOM 1079 N N . LEU A 1 134 ? 5.478 -1.285 11.898 1.00 94.56 134 LEU A N 1
ATOM 1080 C CA . LEU A 1 134 ? 4.724 -2.530 12.022 1.00 94.56 134 LEU A CA 1
ATOM 1081 C C . LEU A 1 134 ? 5.048 -3.262 13.322 1.00 94.56 134 LEU A C 1
ATOM 1083 O O . LEU A 1 134 ? 4.132 -3.785 13.949 1.00 94.56 134 LEU A O 1
ATOM 1087 N N . LYS A 1 135 ? 6.309 -3.268 13.766 1.00 93.56 135 LYS A N 1
ATOM 1088 C CA . LYS A 1 135 ? 6.708 -3.847 15.056 1.00 93.56 135 LYS A CA 1
ATOM 1089 C C . LYS A 1 135 ? 5.924 -3.227 16.212 1.00 93.56 135 LYS A C 1
ATOM 1091 O O . LYS A 1 135 ? 5.379 -3.966 17.031 1.00 93.56 135 LYS A O 1
ATOM 1096 N N . ASP A 1 136 ? 5.840 -1.899 16.275 1.00 91.19 136 ASP A N 1
ATOM 1097 C CA . ASP A 1 136 ? 5.126 -1.213 17.356 1.00 91.19 136 ASP A CA 1
ATOM 1098 C C . ASP A 1 136 ? 3.609 -1.419 17.262 1.00 91.19 136 ASP A C 1
ATOM 1100 O O . ASP A 1 136 ? 2.955 -1.669 18.279 1.00 91.19 136 ASP A O 1
ATOM 1104 N N . ILE A 1 137 ? 3.056 -1.420 16.044 1.00 91.38 137 ILE A N 1
ATOM 1105 C CA . ILE A 1 137 ? 1.652 -1.769 15.798 1.00 91.38 137 ILE A CA 1
ATOM 1106 C C . ILE A 1 137 ? 1.358 -3.201 16.268 1.00 91.38 137 ILE A C 1
ATOM 1108 O O . ILE A 1 137 ? 0.429 -3.406 17.048 1.00 91.38 137 ILE A O 1
ATOM 1112 N N . PHE A 1 138 ? 2.154 -4.197 15.868 1.00 90.62 138 PHE A N 1
ATOM 1113 C CA . PHE A 1 138 ? 1.956 -5.594 16.259 1.00 90.62 138 PHE A CA 1
ATOM 1114 C C . PHE A 1 138 ? 2.148 -5.814 17.760 1.00 90.62 138 PHE A C 1
ATOM 1116 O O . PHE A 1 138 ? 1.343 -6.512 18.376 1.00 90.62 138 PHE A O 1
ATOM 1123 N N . LYS A 1 139 ? 3.144 -5.171 18.382 1.00 88.75 139 LYS A N 1
ATOM 1124 C CA . LYS A 1 139 ? 3.335 -5.200 19.839 1.00 88.75 139 LYS A CA 1
ATOM 1125 C C . LYS A 1 139 ? 2.079 -4.728 20.569 1.00 88.75 139 LYS A C 1
ATOM 1127 O O . LYS A 1 139 ? 1.634 -5.357 21.527 1.00 88.75 139 LYS A O 1
ATOM 1132 N N . VAL A 1 140 ? 1.488 -3.632 20.100 1.00 86.69 140 VAL A N 1
ATOM 1133 C CA . VAL A 1 140 ? 0.250 -3.079 20.650 1.00 86.69 140 VAL A CA 1
ATOM 1134 C C . VAL A 1 140 ? -0.958 -3.977 20.356 1.00 86.69 140 VAL A C 1
ATOM 1136 O O . VAL A 1 140 ? -1.810 -4.172 21.227 1.00 86.69 140 VAL A O 1
ATOM 1139 N N . LEU A 1 141 ? -1.042 -4.570 19.168 1.00 83.31 141 LEU A N 1
ATOM 1140 C CA . LEU A 1 141 ? -2.124 -5.487 18.812 1.00 83.31 141 LEU A CA 1
ATOM 1141 C C . LEU A 1 141 ? -2.120 -6.726 19.715 1.00 83.31 141 LEU A C 1
ATOM 1143 O O . LEU A 1 141 ? -3.147 -7.021 20.330 1.00 83.31 141 LEU A O 1
ATOM 1147 N N . PHE A 1 142 ? -0.977 -7.391 19.877 1.00 84.38 142 PHE A N 1
ATOM 1148 C CA . PHE A 1 142 ? -0.867 -8.680 20.571 1.00 84.38 142 PHE A CA 1
ATOM 1149 C C . PHE A 1 142 ? -0.672 -8.599 22.095 1.00 84.38 142 PHE A C 1
ATOM 1151 O O . PHE A 1 142 ? -0.643 -9.628 22.757 1.00 84.38 142 PHE A O 1
ATOM 1158 N N . SER A 1 143 ? -0.616 -7.406 22.694 1.00 79.62 143 SER A N 1
ATOM 1159 C CA . SER A 1 143 ? -0.412 -7.232 24.146 1.00 79.62 143 SER A CA 1
ATOM 1160 C C . SER A 1 143 ? -1.593 -7.626 25.057 1.00 79.62 143 SER A C 1
ATOM 1162 O O . SER A 1 143 ? -1.481 -7.527 26.276 1.00 79.62 143 SER A O 1
ATOM 1164 N N . GLY A 1 144 ? -2.754 -8.011 24.510 1.00 68.62 144 GLY A N 1
ATOM 1165 C CA . GLY A 1 144 ? -3.978 -8.286 25.285 1.00 68.62 144 GLY A CA 1
ATOM 1166 C C . GLY A 1 144 ? -4.268 -9.777 25.505 1.00 68.62 144 GLY A C 1
ATOM 1167 O O . GLY A 1 144 ? -3.879 -10.604 24.694 1.00 68.62 144 GLY A O 1
ATOM 1168 N N . LYS A 1 145 ? -5.033 -10.123 26.557 1.00 60.84 145 LYS A N 1
ATOM 1169 C CA . LYS A 1 145 ? -5.359 -11.519 26.947 1.00 60.84 145 LYS A CA 1
ATOM 1170 C C . LYS A 1 145 ? -6.279 -12.288 25.974 1.00 60.84 145 LYS A C 1
ATOM 1172 O O . LYS A 1 145 ? -6.325 -13.511 26.022 1.00 60.84 145 LYS A O 1
ATOM 1177 N N . LYS A 1 146 ? -7.022 -11.595 25.103 1.00 64.19 146 LYS A N 1
ATOM 1178 C CA . LYS A 1 146 ? -7.822 -12.176 24.000 1.00 64.19 146 LYS A CA 1
ATOM 1179 C C . LYS A 1 146 ? -7.783 -11.236 22.796 1.00 64.19 146 LYS A C 1
ATOM 1181 O O . LYS A 1 146 ? -8.763 -10.539 22.526 1.00 64.19 146 LYS A O 1
ATOM 1186 N N . PRO A 1 147 ? -6.640 -11.109 22.119 1.00 57.50 147 PRO A N 1
ATOM 1187 C CA . PRO A 1 147 ? -6.489 -10.070 21.136 1.00 57.50 147 PRO A CA 1
ATOM 1188 C C . PRO A 1 147 ? -7.043 -10.659 19.823 1.00 57.50 147 PRO A C 1
ATOM 1190 O O . PRO A 1 147 ? -6.528 -11.640 19.303 1.00 57.50 147 PRO A O 1
ATOM 1193 N N . TRP A 1 148 ? -8.124 -10.073 19.302 1.00 64.50 148 TRP A N 1
ATOM 1194 C CA . TRP A 1 148 ? -8.449 -10.128 17.868 1.00 64.50 148 TRP A CA 1
ATOM 1195 C C . TRP A 1 148 ? -9.187 -11.374 17.307 1.00 64.50 148 TRP A C 1
ATOM 1197 O O . TRP A 1 148 ? -8.873 -11.842 16.216 1.00 64.50 148 TRP A O 1
ATOM 1207 N N . SER A 1 149 ? -10.211 -11.911 17.993 1.00 67.69 149 SER A N 1
ATOM 1208 C CA . SER A 1 149 ? -10.988 -13.077 17.503 1.00 67.69 149 SER A CA 1
ATOM 1209 C C . SER A 1 149 ? -12.154 -12.751 16.552 1.00 67.69 149 SER A C 1
ATOM 1211 O O . SER A 1 149 ? -12.726 -13.661 15.937 1.00 67.69 149 SER A O 1
ATOM 1213 N N . THR A 1 150 ? -12.532 -11.476 16.419 1.00 85.25 150 THR A N 1
ATOM 1214 C CA . THR A 1 150 ? -13.710 -11.065 15.640 1.00 85.25 150 THR A CA 1
ATOM 1215 C C . THR A 1 150 ? -13.397 -10.927 14.147 1.00 85.25 150 THR A C 1
ATOM 1217 O O . THR A 1 150 ? -12.247 -10.820 13.733 1.00 85.25 150 THR A O 1
ATOM 1220 N N . TRP A 1 151 ? -14.424 -10.909 13.295 1.00 86.19 151 TRP A N 1
ATOM 1221 C CA . TRP A 1 151 ? -14.226 -10.761 11.845 1.00 86.19 151 TRP A CA 1
ATOM 1222 C C . TRP A 1 151 ? -13.598 -9.428 11.441 1.00 86.19 151 TRP A C 1
ATOM 1224 O O . TRP A 1 151 ? -12.783 -9.401 10.523 1.00 86.19 151 TRP A O 1
ATOM 1234 N N . SER A 1 152 ? -13.919 -8.345 12.149 1.00 89.81 152 SER A N 1
ATOM 1235 C CA . SER A 1 152 ? -13.274 -7.048 11.933 1.00 89.81 152 SER A CA 1
ATOM 1236 C C . SER A 1 152 ? -11.772 -7.111 12.205 1.00 89.81 152 SER A C 1
ATOM 1238 O O . SER A 1 152 ? -10.986 -6.477 11.511 1.00 89.81 152 SER A O 1
ATOM 1240 N N . ASP A 1 153 ? -11.372 -7.922 13.186 1.00 89.50 153 ASP A N 1
ATOM 1241 C CA . ASP A 1 153 ? -9.972 -8.091 13.548 1.00 89.50 153 ASP A CA 1
ATOM 1242 C C . ASP A 1 153 ? -9.186 -8.826 12.473 1.00 89.50 153 ASP A C 1
ATOM 1244 O O . ASP A 1 153 ? -8.088 -8.418 12.109 1.00 89.50 153 ASP A O 1
ATOM 1248 N N . ARG A 1 154 ? -9.784 -9.889 11.926 1.00 91.75 154 ARG A N 1
ATOM 1249 C CA . ARG A 1 154 ? -9.199 -10.657 10.824 1.00 91.75 154 ARG A CA 1
ATOM 1250 C C . ARG A 1 154 ? -8.968 -9.786 9.594 1.00 91.75 154 ARG A C 1
ATOM 1252 O O . ARG A 1 154 ? -7.960 -9.969 8.927 1.00 91.75 154 ARG A O 1
ATOM 1259 N N . LEU A 1 155 ? -9.858 -8.830 9.316 1.00 94.06 155 LEU A N 1
ATOM 1260 C CA . LEU A 1 155 ? -9.680 -7.877 8.216 1.00 94.06 155 LEU A CA 1
ATOM 1261 C C . LEU A 1 155 ? -8.547 -6.882 8.493 1.00 94.06 155 LEU A C 1
ATOM 1263 O O . LEU A 1 155 ? -7.702 -6.684 7.627 1.00 94.06 155 LEU A O 1
ATOM 1267 N N . ILE A 1 156 ? -8.456 -6.324 9.706 1.00 94.44 156 ILE A N 1
ATOM 1268 C CA . ILE A 1 156 ? -7.314 -5.469 10.083 1.00 94.44 156 ILE A CA 1
ATOM 1269 C C . ILE A 1 156 ? -5.998 -6.248 9.950 1.00 94.44 156 ILE A C 1
ATOM 1271 O O . ILE A 1 156 ? -5.040 -5.750 9.363 1.00 94.44 156 ILE A O 1
ATOM 1275 N N . LEU A 1 157 ? -5.960 -7.491 10.441 1.00 94.00 157 LEU A N 1
ATOM 1276 C CA . LEU A 1 157 ? -4.793 -8.362 10.311 1.00 94.00 157 LEU A CA 1
ATOM 1277 C C . LEU A 1 157 ? -4.471 -8.662 8.844 1.00 94.00 157 LEU A C 1
ATOM 1279 O O . LEU A 1 157 ? -3.311 -8.559 8.467 1.00 94.00 157 LEU A O 1
ATOM 1283 N N . ALA A 1 158 ? -5.465 -8.965 8.005 1.00 95.88 158 ALA A N 1
ATOM 1284 C CA . ALA A 1 158 ? -5.260 -9.164 6.570 1.00 95.88 158 ALA A CA 1
ATOM 1285 C C . ALA A 1 158 ? -4.645 -7.922 5.902 1.00 95.88 158 ALA A C 1
ATOM 1287 O O . ALA A 1 158 ? -3.724 -8.054 5.095 1.00 95.88 158 ALA A O 1
ATOM 1288 N N . GLY A 1 159 ? -5.084 -6.718 6.284 1.00 97.06 159 GLY A N 1
ATOM 1289 C CA . GLY A 1 159 ? -4.507 -5.462 5.801 1.00 97.06 159 GLY A CA 1
ATOM 1290 C C . GLY A 1 159 ? -3.057 -5.241 6.243 1.00 97.06 159 GLY A C 1
ATOM 1291 O O . GLY A 1 159 ? -2.209 -4.852 5.437 1.00 97.06 159 GLY A O 1
ATOM 1292 N N . LEU A 1 160 ? -2.736 -5.558 7.499 1.00 96.31 160 LEU A N 1
ATOM 1293 C CA . LEU A 1 160 ? -1.371 -5.476 8.030 1.00 96.31 160 LEU A CA 1
ATOM 1294 C C . LEU A 1 160 ? -0.438 -6.522 7.415 1.00 96.31 160 LEU A C 1
ATOM 1296 O O . LEU A 1 160 ? 0.695 -6.197 7.070 1.00 96.31 160 LEU A O 1
ATOM 1300 N N . PHE A 1 161 ? -0.910 -7.756 7.232 1.00 96.44 161 PHE A N 1
ATOM 1301 C CA . PHE A 1 161 ? -0.153 -8.799 6.543 1.00 96.44 161 PHE A CA 1
ATOM 1302 C C . PHE A 1 161 ? 0.065 -8.456 5.071 1.00 96.44 161 PHE A C 1
ATOM 1304 O O . PHE A 1 161 ? 1.160 -8.677 4.568 1.00 96.44 161 PHE A O 1
ATOM 1311 N N . SER A 1 162 ? -0.916 -7.848 4.402 1.00 97.50 162 SER A N 1
ATOM 1312 C CA . SER A 1 162 ? -0.746 -7.359 3.028 1.00 97.50 162 SER A CA 1
ATOM 1313 C C . SER A 1 162 ? 0.308 -6.250 2.950 1.00 97.50 162 SER A C 1
ATOM 1315 O O . SER A 1 162 ? 1.148 -6.261 2.055 1.00 97.50 162 SER A O 1
ATOM 1317 N N . LEU A 1 163 ? 0.324 -5.323 3.920 1.00 96.94 163 LEU A N 1
ATOM 1318 C CA . LEU A 1 163 ? 1.363 -4.292 4.016 1.00 96.94 163 LEU A CA 1
ATOM 1319 C C . LEU A 1 163 ? 2.749 -4.901 4.259 1.00 96.94 163 LEU A C 1
ATOM 1321 O O . LEU A 1 163 ? 3.716 -4.502 3.615 1.00 96.94 163 LEU A O 1
ATOM 1325 N N . LEU A 1 164 ? 2.843 -5.880 5.163 1.00 97.06 164 LEU A N 1
ATOM 1326 C CA . LEU A 1 164 ? 4.081 -6.611 5.421 1.00 97.06 164 LEU A CA 1
ATOM 1327 C C . LEU A 1 164 ? 4.564 -7.329 4.157 1.00 97.06 164 LEU A C 1
ATOM 1329 O O . LEU A 1 164 ? 5.719 -7.178 3.772 1.00 97.06 164 LEU A O 1
ATOM 1333 N N . PHE A 1 165 ? 3.677 -8.055 3.480 1.00 96.62 165 PHE A N 1
ATOM 1334 C CA . PHE A 1 165 ? 4.005 -8.789 2.263 1.00 96.62 165 PHE A CA 1
ATOM 1335 C C . PHE A 1 165 ? 4.458 -7.855 1.137 1.00 96.62 165 PHE A C 1
ATOM 1337 O O . PHE A 1 165 ? 5.456 -8.134 0.479 1.00 96.62 165 PHE A O 1
ATOM 1344 N N . LYS A 1 166 ? 3.815 -6.688 0.989 1.00 95.62 166 LYS A N 1
ATOM 1345 C CA . LYS A 1 166 ? 4.260 -5.625 0.077 1.00 95.62 166 LYS A CA 1
ATOM 1346 C C . LYS A 1 166 ? 5.707 -5.215 0.363 1.00 95.62 166 LYS A C 1
ATOM 1348 O O . LYS A 1 166 ? 6.508 -5.133 -0.564 1.00 95.62 166 LYS A O 1
ATOM 1353 N N . ILE A 1 167 ? 6.052 -4.965 1.628 1.00 96.00 167 ILE A N 1
ATOM 1354 C CA . ILE A 1 167 ? 7.412 -4.564 2.022 1.00 96.00 167 ILE A CA 1
ATOM 1355 C C . ILE A 1 167 ? 8.421 -5.676 1.710 1.00 96.00 167 ILE A C 1
ATOM 1357 O O . ILE A 1 167 ? 9.497 -5.382 1.194 1.00 96.00 167 ILE A O 1
ATOM 1361 N N . LEU A 1 168 ? 8.068 -6.936 1.980 1.00 96.25 168 LEU A N 1
ATOM 1362 C CA . LEU A 1 168 ? 8.930 -8.090 1.711 1.00 96.25 168 LEU A CA 1
ATOM 1363 C C . LEU A 1 168 ? 9.169 -8.299 0.212 1.00 96.25 168 LEU A C 1
ATOM 1365 O O . LEU A 1 168 ? 10.313 -8.472 -0.193 1.00 96.25 168 LEU A O 1
ATOM 1369 N N . ILE A 1 169 ? 8.126 -8.228 -0.621 1.00 94.75 169 ILE A N 1
ATOM 1370 C CA . ILE A 1 169 ? 8.283 -8.321 -2.080 1.00 94.75 169 ILE A CA 1
ATOM 1371 C C . ILE A 1 169 ? 9.153 -7.177 -2.593 1.00 94.75 169 ILE A C 1
ATOM 1373 O O . ILE A 1 169 ? 10.055 -7.398 -3.397 1.00 94.75 169 ILE A O 1
ATOM 1377 N N . GLN A 1 170 ? 8.925 -5.956 -2.110 1.00 95.06 170 GLN A N 1
ATOM 1378 C CA . GLN A 1 170 ? 9.703 -4.806 -2.551 1.00 95.06 170 GLN A CA 1
ATOM 1379 C C . GLN A 1 170 ? 11.174 -4.908 -2.119 1.00 95.06 170 GLN A C 1
ATOM 1381 O O . GLN A 1 170 ? 12.038 -4.438 -2.851 1.00 95.06 170 GLN A O 1
ATOM 1386 N N . ALA A 1 171 ? 11.479 -5.592 -1.008 1.00 96.75 171 ALA A N 1
ATOM 1387 C CA . ALA A 1 171 ? 12.850 -5.905 -0.594 1.00 96.75 171 ALA A CA 1
ATOM 1388 C C . ALA A 1 171 ? 13.610 -6.765 -1.619 1.00 96.75 171 ALA A C 1
ATOM 1390 O O . ALA A 1 171 ? 14.815 -6.595 -1.786 1.00 96.75 171 ALA A O 1
ATOM 1391 N N . LEU A 1 172 ? 12.916 -7.634 -2.362 1.00 95.12 172 LEU A N 1
ATOM 1392 C CA . LEU A 1 172 ? 13.535 -8.441 -3.422 1.00 95.12 172 LEU A CA 1
ATOM 1393 C C . LEU A 1 172 ? 14.050 -7.574 -4.580 1.00 95.12 172 LEU A C 1
ATOM 1395 O O . LEU A 1 172 ? 15.003 -7.941 -5.261 1.00 95.12 172 LEU A O 1
ATOM 1399 N N . VAL A 1 173 ? 13.462 -6.390 -4.767 1.00 94.81 173 VAL A N 1
ATOM 1400 C CA . VAL A 1 173 ? 13.793 -5.444 -5.841 1.00 94.81 173 VAL A CA 1
ATOM 1401 C C . VAL A 1 173 ? 15.087 -4.652 -5.557 1.00 94.81 173 VAL A C 1
ATOM 1403 O O . VAL A 1 173 ? 15.497 -3.803 -6.347 1.00 94.81 173 VAL A O 1
ATOM 1406 N N . VAL A 1 174 ? 15.788 -4.951 -4.457 1.00 95.56 174 VAL A N 1
ATOM 1407 C CA . VAL A 1 174 ? 17.176 -4.499 -4.247 1.00 95.56 174 VAL A CA 1
ATOM 1408 C C . VAL A 1 174 ? 18.110 -5.072 -5.320 1.00 95.56 174 VAL A C 1
ATOM 1410 O O . VAL A 1 174 ? 19.045 -4.392 -5.738 1.00 95.56 174 VAL A O 1
ATOM 1413 N N . TRP A 1 175 ? 17.848 -6.291 -5.804 1.00 93.75 175 TRP A N 1
ATOM 1414 C CA . TRP A 1 175 ? 18.626 -6.894 -6.885 1.00 93.75 175 TRP A CA 1
ATOM 1415 C C . TRP A 1 175 ? 18.166 -6.362 -8.251 1.00 93.75 175 TRP A C 1
ATOM 1417 O O . TRP A 1 175 ? 16.990 -6.528 -8.589 1.00 93.75 175 TRP A O 1
ATOM 1427 N N . PRO A 1 176 ? 19.065 -5.793 -9.084 1.00 91.19 176 PRO A N 1
ATOM 1428 C CA . PRO A 1 176 ? 18.690 -5.216 -10.378 1.00 91.19 176 PRO A CA 1
ATOM 1429 C C . PRO A 1 176 ? 17.978 -6.193 -11.320 1.00 91.19 176 PRO A C 1
ATOM 1431 O O . PRO A 1 176 ? 17.036 -5.805 -12.006 1.00 91.19 176 PRO A O 1
ATOM 1434 N N . SER A 1 177 ? 18.360 -7.474 -11.318 1.00 92.06 177 SER A N 1
ATOM 1435 C CA . SER A 1 177 ? 17.685 -8.506 -12.115 1.00 92.06 177 SER A CA 1
ATOM 1436 C C . SER A 1 177 ? 16.208 -8.646 -11.735 1.00 92.06 177 SER A C 1
ATOM 1438 O O . SER A 1 177 ? 15.338 -8.613 -12.603 1.00 92.06 177 SER A O 1
ATOM 1440 N N . VAL A 1 178 ? 15.909 -8.715 -10.435 1.00 93.69 178 VAL A N 1
ATOM 1441 C CA . VAL A 1 178 ? 14.536 -8.774 -9.911 1.00 93.69 178 VAL A CA 1
ATOM 1442 C C . VAL A 1 178 ? 13.798 -7.461 -10.168 1.00 93.69 178 VAL A C 1
ATOM 1444 O O . VAL A 1 178 ? 12.616 -7.480 -10.510 1.00 93.69 178 VAL A O 1
ATOM 1447 N N . ALA A 1 179 ? 14.491 -6.324 -10.074 1.00 92.62 179 ALA A N 1
ATOM 1448 C CA . ALA A 1 179 ? 13.931 -5.018 -10.399 1.00 92.62 179 ALA A CA 1
ATOM 1449 C C . ALA A 1 179 ? 13.406 -4.959 -11.834 1.00 92.62 179 ALA A C 1
ATOM 1451 O O . ALA A 1 179 ? 12.249 -4.592 -12.038 1.00 92.62 179 ALA A O 1
ATOM 1452 N N . VAL A 1 180 ? 14.209 -5.399 -12.806 1.00 93.25 180 VAL A N 1
ATOM 1453 C CA . VAL A 1 180 ? 13.807 -5.464 -14.218 1.00 93.25 180 VAL A CA 1
ATOM 1454 C C . VAL A 1 180 ? 12.600 -6.383 -14.402 1.00 93.25 180 VAL A C 1
ATOM 1456 O O . VAL A 1 180 ? 11.626 -6.018 -15.061 1.00 93.25 180 VAL A O 1
ATOM 1459 N N . ILE A 1 181 ? 12.609 -7.556 -13.769 1.00 93.56 181 ILE A N 1
ATOM 1460 C CA . ILE A 1 181 ? 11.500 -8.518 -13.858 1.00 93.56 181 ILE A CA 1
ATOM 1461 C C . ILE A 1 181 ? 10.201 -7.927 -13.285 1.00 93.56 181 ILE A C 1
ATOM 1463 O O . ILE A 1 181 ? 9.125 -8.108 -13.858 1.00 93.56 181 ILE A O 1
ATOM 1467 N N . SER A 1 182 ? 10.298 -7.177 -12.185 1.00 92.75 182 SER A N 1
ATOM 1468 C CA . SER A 1 182 ? 9.137 -6.649 -11.462 1.00 92.75 182 SER A CA 1
ATOM 1469 C C . SER A 1 182 ? 8.267 -5.699 -12.292 1.00 92.75 182 SER A C 1
ATOM 1471 O O . SER A 1 182 ? 7.047 -5.715 -12.137 1.00 92.75 182 SER A O 1
ATOM 1473 N N . TYR A 1 183 ? 8.867 -4.911 -13.195 1.00 89.06 183 TYR A N 1
ATOM 1474 C CA . TYR A 1 183 ? 8.136 -3.979 -14.061 1.00 89.06 183 TYR A CA 1
ATOM 1475 C C . TYR A 1 183 ? 7.912 -4.503 -15.486 1.00 89.06 183 TYR A C 1
ATOM 1477 O O . TYR A 1 183 ? 7.060 -3.979 -16.201 1.00 89.06 183 TYR A O 1
ATOM 1485 N N . THR A 1 184 ? 8.660 -5.521 -15.925 1.00 92.25 184 THR A N 1
ATOM 1486 C CA . THR A 1 184 ? 8.481 -6.130 -17.257 1.00 92.25 184 THR A CA 1
ATOM 1487 C C . THR A 1 184 ? 7.334 -7.136 -17.266 1.00 92.25 184 THR A C 1
ATOM 1489 O O . THR A 1 184 ? 6.531 -7.151 -18.202 1.00 92.25 184 THR A O 1
ATOM 1492 N N . ILE A 1 185 ? 7.192 -7.944 -16.210 1.00 94.69 185 ILE A N 1
ATOM 1493 C CA . ILE A 1 185 ? 6.092 -8.901 -16.085 1.00 94.69 185 ILE A CA 1
ATOM 1494 C C . ILE A 1 185 ? 4.860 -8.185 -15.528 1.00 94.69 185 ILE A C 1
ATOM 1496 O O . ILE A 1 185 ? 4.723 -7.947 -14.327 1.00 94.69 185 ILE A O 1
ATOM 1500 N N . ARG A 1 186 ? 3.907 -7.890 -16.419 1.00 93.25 186 ARG A N 1
ATOM 1501 C CA . ARG A 1 186 ? 2.666 -7.169 -16.091 1.00 93.25 186 ARG A CA 1
ATOM 1502 C C . ARG A 1 186 ? 1.891 -7.802 -14.929 1.00 93.25 186 ARG A C 1
ATOM 1504 O O . ARG A 1 186 ? 1.311 -7.079 -14.125 1.00 93.25 186 ARG A O 1
ATOM 1511 N N . ASN A 1 187 ? 1.894 -9.130 -14.818 1.00 96.31 187 ASN A N 1
ATOM 1512 C CA . ASN A 1 187 ? 1.225 -9.855 -13.738 1.00 96.31 187 ASN A CA 1
ATOM 1513 C C . ASN A 1 187 ? 1.710 -9.429 -12.348 1.00 96.31 187 ASN A C 1
ATOM 1515 O O . AS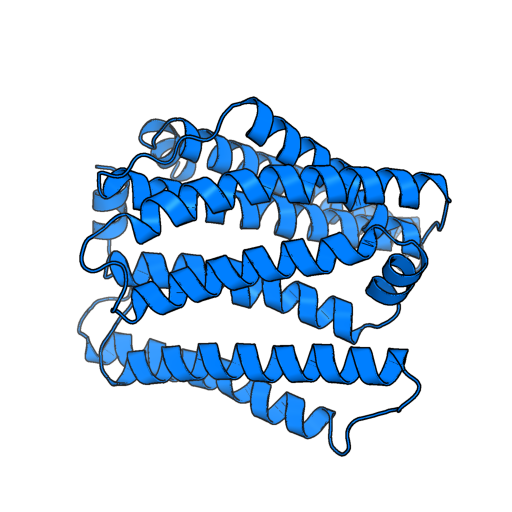N A 1 187 ? 0.881 -9.255 -11.458 1.00 96.31 187 ASN A O 1
ATOM 1519 N N . TYR A 1 188 ? 3.016 -9.204 -12.177 1.00 95.69 188 TYR A N 1
ATOM 1520 C CA . TYR A 1 188 ? 3.572 -8.738 -10.909 1.00 95.69 188 TYR A CA 1
ATOM 1521 C C . TYR A 1 188 ? 3.155 -7.307 -10.594 1.00 95.69 188 TYR A C 1
ATOM 1523 O O . TYR A 1 188 ? 2.750 -7.036 -9.467 1.00 95.69 188 TYR A O 1
ATOM 1531 N N . VAL A 1 189 ? 3.164 -6.416 -11.590 1.00 94.25 189 VAL A N 1
ATOM 1532 C CA . VAL A 1 189 ? 2.685 -5.036 -11.420 1.00 94.25 189 VAL A CA 1
ATOM 1533 C C . VAL A 1 189 ? 1.215 -5.023 -10.992 1.00 94.25 189 VAL A C 1
ATOM 1535 O O . VAL A 1 189 ? 0.849 -4.328 -10.044 1.00 94.25 189 VAL A O 1
ATOM 1538 N N . ILE A 1 190 ? 0.368 -5.819 -11.656 1.00 95.19 190 ILE A N 1
ATOM 1539 C CA . ILE A 1 190 ? -1.062 -5.909 -11.337 1.00 95.19 190 ILE A CA 1
ATOM 1540 C C . ILE A 1 190 ? -1.266 -6.483 -9.930 1.00 95.19 190 ILE A C 1
ATOM 1542 O O . ILE A 1 190 ? -2.021 -5.891 -9.161 1.00 95.19 190 ILE A O 1
ATOM 1546 N N . ALA A 1 191 ? -0.608 -7.593 -9.580 1.00 96.69 191 ALA A N 1
ATOM 1547 C CA . ALA A 1 191 ? -0.687 -8.186 -8.242 1.00 96.69 191 ALA A CA 1
ATOM 1548 C C . ALA A 1 191 ? -0.272 -7.169 -7.169 1.00 96.69 191 ALA A C 1
ATOM 1550 O O . ALA A 1 191 ? -1.047 -6.823 -6.286 1.00 96.69 191 ALA A O 1
ATOM 1551 N N . PHE A 1 192 ? 0.890 -6.535 -7.336 1.00 95.44 192 PHE A N 1
ATOM 1552 C CA . PHE A 1 192 ? 1.403 -5.553 -6.384 1.00 95.44 192 PHE A CA 1
ATOM 1553 C C . PHE A 1 192 ? 0.438 -4.381 -6.129 1.00 95.44 192 PHE A C 1
ATOM 1555 O O . PHE A 1 192 ? 0.267 -3.953 -4.985 1.00 95.44 192 PHE A O 1
ATOM 1562 N N . ILE A 1 193 ? -0.249 -3.883 -7.165 1.00 95.00 193 ILE A N 1
ATOM 1563 C CA . ILE A 1 193 ? -1.280 -2.847 -7.000 1.00 95.00 193 ILE A CA 1
ATOM 1564 C C . ILE A 1 193 ? -2.477 -3.380 -6.194 1.00 95.00 193 ILE A C 1
ATOM 1566 O O . ILE A 1 193 ? -2.956 -2.677 -5.300 1.00 95.00 193 ILE A O 1
ATOM 1570 N N . HIS A 1 194 ? -2.950 -4.603 -6.458 1.00 95.94 194 HIS A N 1
ATOM 1571 C CA . HIS A 1 194 ? -4.037 -5.226 -5.690 1.00 95.94 194 HIS A CA 1
ATOM 1572 C C . HIS A 1 194 ? -3.641 -5.456 -4.230 1.00 95.94 194 HIS A C 1
ATOM 1574 O O . HIS A 1 194 ? -4.409 -5.109 -3.329 1.00 95.94 194 HIS A O 1
ATOM 1580 N N . LEU A 1 195 ? -2.427 -5.941 -3.977 1.00 96.94 195 LEU A N 1
ATOM 1581 C CA . LEU A 1 195 ? -1.877 -6.127 -2.639 1.00 96.94 195 LEU A CA 1
ATOM 1582 C C . LEU A 1 195 ? -1.895 -4.835 -1.812 1.00 96.94 195 LEU A C 1
ATOM 1584 O O . LEU A 1 195 ? -2.247 -4.857 -0.631 1.00 96.94 195 LEU A O 1
ATOM 1588 N N . ILE A 1 196 ? -1.558 -3.695 -2.421 1.00 96.31 196 ILE A N 1
ATOM 1589 C CA . ILE A 1 196 ? -1.590 -2.391 -1.745 1.00 96.31 196 ILE A CA 1
ATOM 1590 C C . ILE A 1 196 ? -3.031 -1.895 -1.584 1.00 96.31 196 ILE A C 1
ATOM 1592 O O . ILE A 1 196 ? -3.461 -1.590 -0.471 1.00 96.31 196 ILE A O 1
ATOM 1596 N N . MET A 1 197 ? -3.781 -1.802 -2.683 1.00 96.00 197 MET A N 1
ATOM 1597 C CA . MET A 1 197 ? -5.090 -1.145 -2.711 1.00 96.00 197 MET A CA 1
ATOM 1598 C C . MET A 1 197 ? -6.183 -1.986 -2.050 1.00 96.00 197 MET A C 1
ATOM 1600 O O . MET A 1 197 ? -6.887 -1.509 -1.153 1.00 96.00 197 MET A O 1
ATOM 1604 N N . LEU A 1 198 ? -6.333 -3.238 -2.477 1.00 95.06 198 LEU A N 1
ATOM 1605 C CA . LEU A 1 198 ? -7.365 -4.136 -1.969 1.00 95.06 198 LEU A CA 1
ATOM 1606 C C . LEU A 1 198 ? -6.907 -4.827 -0.681 1.00 95.06 198 LEU A C 1
ATOM 1608 O O . LEU A 1 198 ? -7.637 -4.821 0.307 1.00 95.06 198 LEU A O 1
ATOM 1612 N N . GLY A 1 199 ? -5.680 -5.347 -0.666 1.00 96.69 199 GLY A N 1
ATOM 1613 C CA . GLY A 1 199 ? -5.112 -6.017 0.499 1.00 96.69 199 GLY A CA 1
ATOM 1614 C C . GLY A 1 199 ? -4.906 -5.056 1.667 1.00 96.69 199 GLY A C 1
ATOM 1615 O O . GLY A 1 199 ? -5.617 -5.103 2.666 1.00 96.69 199 GLY A O 1
ATOM 1616 N N . SER A 1 200 ? -3.932 -4.154 1.552 1.00 96.81 200 SER A N 1
ATOM 1617 C CA . SER A 1 200 ? -3.523 -3.309 2.674 1.00 96.81 200 SER A CA 1
ATOM 1618 C C . SER A 1 200 ? -4.554 -2.237 3.026 1.00 96.81 200 SER A C 1
ATOM 1620 O O . SER A 1 200 ? -5.053 -2.209 4.154 1.00 96.81 200 SER A O 1
ATOM 1622 N N . ILE A 1 201 ? -4.889 -1.360 2.079 1.00 96.69 201 ILE A N 1
ATOM 1623 C CA . ILE A 1 201 ? -5.700 -0.165 2.344 1.00 96.69 201 ILE A CA 1
ATOM 1624 C C . ILE A 1 201 ? -7.151 -0.549 2.645 1.00 96.69 201 ILE A C 1
ATOM 1626 O O . ILE A 1 201 ? -7.677 -0.203 3.707 1.00 96.69 201 ILE A O 1
ATOM 1630 N N . THR A 1 202 ? -7.796 -1.297 1.744 1.00 96.44 202 THR A N 1
ATOM 1631 C CA . THR A 1 202 ? -9.228 -1.609 1.866 1.00 96.44 202 THR A CA 1
ATOM 1632 C C . THR A 1 202 ? -9.519 -2.448 3.109 1.00 96.44 202 THR A C 1
ATOM 1634 O O . THR A 1 202 ? -10.386 -2.064 3.895 1.00 96.44 202 THR A O 1
ATOM 1637 N N . PHE A 1 203 ? -8.786 -3.540 3.364 1.00 97.19 203 PHE A N 1
ATOM 1638 C CA . PHE A 1 203 ? -9.060 -4.358 4.552 1.00 97.19 203 PHE A CA 1
ATOM 1639 C C . PHE A 1 203 ? -8.748 -3.651 5.871 1.00 97.19 203 PHE A C 1
ATOM 1641 O O . PHE A 1 203 ? -9.516 -3.813 6.824 1.00 97.19 203 PHE A O 1
ATOM 1648 N N . SER A 1 204 ? -7.703 -2.817 5.930 1.00 96.06 204 SER A N 1
ATOM 1649 C CA . SER A 1 204 ? -7.415 -2.020 7.129 1.00 96.06 204 SER A CA 1
ATOM 1650 C C . SER A 1 204 ? -8.555 -1.046 7.433 1.00 96.06 204 SER A C 1
ATOM 1652 O O . SER A 1 204 ? -9.071 -1.025 8.550 1.00 96.06 204 SER A O 1
ATOM 1654 N N . ILE A 1 205 ? -9.003 -0.277 6.432 1.00 95.31 205 ILE A N 1
ATOM 1655 C CA . ILE A 1 205 ? -10.085 0.702 6.602 1.00 95.31 205 ILE A CA 1
ATOM 1656 C C . ILE A 1 205 ? -11.407 -0.004 6.922 1.00 95.31 205 ILE A C 1
ATOM 1658 O O . ILE A 1 205 ? -12.062 0.342 7.904 1.00 95.31 205 ILE A O 1
ATOM 1662 N N . CYS A 1 206 ? -11.803 -1.014 6.143 1.00 95.19 206 CYS A N 1
ATOM 1663 C CA . CYS A 1 206 ? -13.049 -1.746 6.376 1.00 95.19 206 CYS A CA 1
ATOM 1664 C C . CYS A 1 206 ? -13.058 -2.443 7.740 1.00 95.19 206 CYS A C 1
ATOM 1666 O O . CYS A 1 206 ? -14.075 -2.418 8.432 1.00 95.19 206 CYS A O 1
ATOM 1668 N N . GLY A 1 207 ? -11.933 -3.019 8.162 1.00 94.62 207 GLY A N 1
ATOM 1669 C CA . GLY A 1 207 ? -11.796 -3.629 9.478 1.00 94.62 207 GLY A CA 1
ATOM 1670 C C . GLY A 1 207 ? -12.021 -2.628 10.619 1.00 94.62 207 GLY A C 1
ATOM 1671 O O . GLY A 1 207 ? -12.793 -2.912 11.538 1.00 94.62 207 GLY A O 1
ATOM 1672 N N . ILE A 1 208 ? -11.441 -1.426 10.524 1.00 91.88 208 ILE A N 1
ATOM 1673 C CA . ILE A 1 208 ? -11.672 -0.338 11.492 1.00 91.88 208 ILE A CA 1
ATOM 1674 C C . ILE A 1 208 ? -13.132 0.129 11.457 1.00 91.88 208 ILE A C 1
ATOM 1676 O O . ILE A 1 208 ? -13.764 0.274 12.500 1.00 91.88 208 ILE A O 1
ATOM 1680 N N . LEU A 1 209 ? -13.721 0.310 10.274 1.00 92.62 209 LEU A N 1
ATOM 1681 C CA . LEU A 1 209 ? -15.116 0.744 10.156 1.00 92.62 209 LEU A CA 1
ATOM 1682 C C . LEU A 1 209 ? -16.118 -0.299 10.681 1.00 92.62 209 LEU A C 1
ATOM 1684 O O . LEU A 1 209 ? -17.181 0.068 11.185 1.00 92.62 209 LEU A O 1
ATOM 1688 N N . LEU A 1 210 ? -15.798 -1.594 10.601 1.00 92.19 210 LEU A N 1
ATOM 1689 C CA . LEU A 1 210 ? -16.578 -2.647 11.258 1.00 92.19 210 LEU A CA 1
ATOM 1690 C C . LEU A 1 210 ? -16.469 -2.560 12.785 1.00 92.19 210 LEU A C 1
ATOM 1692 O O . LEU A 1 210 ? -17.472 -2.753 13.472 1.00 92.19 210 LEU A O 1
ATOM 1696 N N . LYS A 1 211 ? -15.284 -2.237 13.321 1.00 88.69 211 LYS A N 1
ATOM 1697 C CA . LYS A 1 211 ? -15.080 -2.018 14.764 1.00 88.69 211 LYS A CA 1
ATOM 1698 C C . LYS A 1 211 ? -15.847 -0.820 15.296 1.00 88.69 211 LYS A C 1
ATOM 1700 O O . LYS A 1 211 ? -16.480 -0.928 16.341 1.00 88.69 211 LYS A O 1
ATOM 1705 N N . GLU A 1 212 ? -15.861 0.272 14.543 1.00 86.75 212 GLU A N 1
ATOM 1706 C CA . GLU A 1 212 ? -16.661 1.463 14.847 1.00 86.75 212 GLU A CA 1
ATOM 1707 C C . GLU A 1 212 ? -18.158 1.271 14.528 1.00 86.75 212 GLU A C 1
ATOM 1709 O O . GLU A 1 212 ? -18.944 2.210 14.615 1.00 86.75 212 GLU A O 1
ATOM 1714 N N . GLN A 1 213 ? -18.575 0.051 14.161 1.00 87.56 213 GLN A N 1
ATOM 1715 C CA . GLN A 1 213 ? -19.961 -0.331 13.877 1.00 87.56 213 GLN A CA 1
ATOM 1716 C C . GLN A 1 213 ? -20.640 0.472 12.751 1.00 87.56 213 GLN A C 1
ATOM 1718 O O . GLN A 1 213 ? -21.877 0.490 12.668 1.00 87.56 213 GLN A O 1
ATOM 1723 N N . VAL A 1 214 ? -19.839 1.099 11.883 1.00 87.88 214 VAL A N 1
ATOM 1724 C CA . VAL A 1 214 ? -20.272 1.830 10.684 1.00 87.88 214 VAL A CA 1
ATOM 1725 C C . VAL A 1 214 ? -20.703 0.851 9.599 1.00 87.88 214 VAL A C 1
ATOM 1727 O O . VAL A 1 214 ? -21.742 1.034 8.969 1.00 87.88 214 VAL A O 1
ATOM 1730 N N . LEU A 1 215 ? -19.915 -0.209 9.403 1.00 89.94 215 LEU A N 1
ATOM 1731 C CA . LEU A 1 215 ? -20.215 -1.274 8.451 1.00 89.94 215 LEU A CA 1
ATOM 1732 C C . LEU A 1 215 ? -21.013 -2.410 9.125 1.00 89.94 215 LEU A C 1
ATOM 1734 O O . LEU A 1 215 ? -20.828 -2.677 10.317 1.00 89.94 215 LEU A O 1
ATOM 1738 N N . PRO A 1 216 ? -21.904 -3.103 8.392 1.00 88.38 216 PRO A N 1
ATOM 1739 C CA . PRO A 1 216 ? -22.719 -4.176 8.938 1.00 88.38 216 PRO A CA 1
ATOM 1740 C C . PRO A 1 216 ? -21.891 -5.446 9.154 1.00 88.38 216 PRO A C 1
ATOM 1742 O O . PRO A 1 216 ? -21.069 -5.832 8.321 1.00 88.38 216 PRO A O 1
ATOM 1745 N N . LEU A 1 217 ? -22.185 -6.149 10.250 1.00 89.12 217 LEU A N 1
ATOM 1746 C CA . LEU A 1 217 ? -21.607 -7.456 10.570 1.00 89.12 217 LEU A CA 1
ATOM 1747 C C . LEU A 1 217 ? -22.693 -8.463 10.985 1.00 89.12 217 LEU A C 1
ATOM 1749 O O . LEU A 1 217 ? -22.615 -9.114 12.022 1.00 89.12 217 LEU A O 1
ATOM 1753 N N . ASN A 1 218 ? -23.741 -8.575 10.169 1.00 90.88 218 ASN A N 1
ATOM 1754 C CA . ASN A 1 218 ? -24.732 -9.649 10.281 1.00 90.88 218 ASN A CA 1
ATOM 1755 C C . ASN A 1 218 ? -24.318 -10.871 9.437 1.00 90.88 218 ASN A C 1
ATOM 1757 O O . ASN A 1 218 ? -23.282 -10.849 8.771 1.00 90.88 218 ASN A O 1
ATOM 1761 N N . ARG A 1 219 ? -25.117 -11.948 9.457 1.00 90.50 219 ARG A N 1
ATOM 1762 C CA . ARG A 1 219 ? -24.811 -13.190 8.718 1.00 90.50 219 ARG A CA 1
ATOM 1763 C C . ARG A 1 219 ? -24.572 -12.935 7.222 1.00 90.50 219 ARG A C 1
ATOM 1765 O O . ARG A 1 219 ? -23.577 -13.412 6.690 1.00 90.50 219 ARG A O 1
ATOM 1772 N N . THR A 1 220 ? -25.417 -12.127 6.583 1.00 92.81 220 THR A N 1
ATOM 1773 C CA . THR A 1 220 ? -25.314 -11.783 5.155 1.00 92.81 220 THR A CA 1
ATOM 1774 C C . THR A 1 220 ? -24.050 -10.981 4.847 1.00 92.81 220 THR A C 1
ATOM 1776 O O . THR A 1 220 ? -23.298 -11.335 3.941 1.00 92.81 220 THR A O 1
ATOM 1779 N N . ALA A 1 221 ? -23.772 -9.932 5.628 1.00 93.44 221 ALA A N 1
ATOM 1780 C CA . ALA A 1 221 ? -22.577 -9.110 5.452 1.00 93.44 221 ALA A CA 1
ATOM 1781 C C . ALA A 1 221 ? -21.293 -9.910 5.707 1.00 93.44 221 ALA A C 1
ATOM 1783 O O . ALA A 1 221 ? -20.317 -9.749 4.984 1.00 93.44 221 ALA A O 1
ATOM 1784 N N . LYS A 1 222 ? -21.302 -10.813 6.697 1.00 94.00 222 LYS A N 1
ATOM 1785 C CA . LYS A 1 222 ? -20.183 -11.718 6.986 1.00 94.00 222 LYS A CA 1
ATOM 1786 C C . LYS A 1 222 ? -19.849 -12.604 5.785 1.00 94.00 222 LYS A C 1
ATOM 1788 O O . LYS A 1 222 ? -18.670 -12.744 5.475 1.00 94.00 222 LYS A O 1
ATOM 1793 N N . THR A 1 223 ? -20.848 -13.152 5.091 1.00 95.44 223 THR A N 1
ATOM 1794 C CA . THR A 1 223 ? -20.620 -13.877 3.829 1.00 95.44 223 THR A CA 1
ATOM 1795 C C . THR A 1 223 ? -19.959 -12.976 2.790 1.00 95.44 223 THR A C 1
ATOM 1797 O O . THR A 1 223 ? -18.991 -13.390 2.162 1.00 95.44 223 THR A O 1
ATOM 1800 N N . GLY A 1 224 ? -20.406 -11.724 2.668 1.00 96.19 224 GLY A N 1
ATOM 1801 C CA . GLY A 1 224 ? -19.755 -10.734 1.810 1.00 96.19 224 GLY A CA 1
ATOM 1802 C C . GLY A 1 224 ? -18.278 -10.525 2.160 1.00 96.19 224 GLY A C 1
ATOM 1803 O O . GLY A 1 224 ? -17.424 -10.666 1.296 1.00 96.19 224 GLY A O 1
ATOM 1804 N N . TRP A 1 225 ? -17.939 -10.301 3.431 1.00 95.81 225 TRP A N 1
ATOM 1805 C CA . TRP A 1 225 ? -16.541 -10.146 3.859 1.00 95.81 225 TRP A CA 1
ATOM 1806 C C . TRP A 1 225 ? -15.670 -11.376 3.567 1.00 95.81 225 TRP A C 1
ATOM 1808 O O . TRP A 1 225 ? -14.513 -11.224 3.181 1.00 95.81 225 TRP A O 1
ATOM 1818 N N . ILE A 1 226 ? -16.224 -12.586 3.709 1.00 96.12 226 ILE A N 1
ATOM 1819 C CA . ILE A 1 226 ? -15.534 -13.836 3.356 1.00 96.12 226 ILE A CA 1
ATOM 1820 C C . ILE A 1 226 ? -15.269 -13.900 1.851 1.00 96.12 226 ILE A C 1
ATOM 1822 O O . ILE A 1 226 ? -14.144 -14.185 1.451 1.00 96.12 226 ILE A O 1
ATOM 1826 N N . LEU A 1 227 ? -16.279 -13.606 1.027 1.00 97.31 227 LEU A N 1
ATOM 1827 C CA . LEU A 1 227 ? -16.144 -13.599 -0.431 1.00 97.31 227 LEU A CA 1
ATOM 1828 C C . LEU A 1 227 ? -15.131 -12.555 -0.904 1.00 97.31 227 LEU A C 1
ATOM 1830 O O . LEU A 1 227 ? -14.365 -12.839 -1.818 1.00 97.31 227 LEU A O 1
ATOM 1834 N N . LEU A 1 228 ? -15.085 -11.381 -0.265 1.00 97.19 228 LEU A N 1
ATOM 1835 C CA . LEU A 1 228 ? -14.119 -10.334 -0.601 1.00 97.19 228 LEU A CA 1
ATOM 1836 C C . LEU A 1 228 ? -12.683 -10.792 -0.320 1.00 97.19 228 LEU A C 1
ATOM 1838 O O . LEU A 1 228 ? -11.811 -10.641 -1.173 1.00 97.19 228 LEU A O 1
ATOM 1842 N N . LEU A 1 229 ? -12.444 -11.377 0.860 1.00 96.75 229 LEU A N 1
ATOM 1843 C CA . LEU A 1 229 ? -11.128 -11.896 1.234 1.00 96.75 229 LEU A CA 1
ATOM 1844 C C . LEU A 1 229 ? -10.709 -13.074 0.345 1.00 96.75 229 LEU A C 1
ATOM 1846 O O . LEU A 1 229 ? -9.566 -13.123 -0.099 1.00 96.75 229 LEU A O 1
ATOM 1850 N N . ALA A 1 230 ? -11.631 -13.996 0.060 1.00 97.25 230 ALA A N 1
ATOM 1851 C CA . ALA A 1 230 ? -11.380 -15.125 -0.830 1.00 97.25 230 ALA A CA 1
ATOM 1852 C C . ALA A 1 230 ? -11.078 -14.658 -2.261 1.00 97.25 230 ALA A C 1
ATOM 1854 O O . ALA A 1 230 ? -10.088 -15.095 -2.837 1.00 97.25 230 ALA A O 1
ATOM 1855 N N . GLY A 1 231 ? -11.882 -13.738 -2.805 1.00 97.62 231 GLY A N 1
ATOM 1856 C CA . GLY A 1 231 ? -11.667 -13.147 -4.124 1.00 97.62 231 GLY A CA 1
ATOM 1857 C C . GLY A 1 231 ? -10.292 -12.502 -4.234 1.00 97.62 231 GLY A C 1
ATOM 1858 O O . GLY A 1 231 ? -9.541 -12.851 -5.136 1.00 97.62 231 GLY A O 1
ATOM 1859 N N . PHE A 1 232 ? -9.928 -11.657 -3.263 1.00 97.44 232 PHE A N 1
ATOM 1860 C CA . PHE A 1 232 ? -8.594 -11.062 -3.179 1.00 97.44 232 PHE A CA 1
ATOM 1861 C C . PHE A 1 232 ? -7.488 -12.124 -3.200 1.00 97.44 232 PHE A C 1
ATOM 1863 O O . PHE A 1 232 ? -6.665 -12.112 -4.111 1.00 97.44 232 PHE A O 1
ATOM 1870 N N . LEU A 1 233 ? -7.491 -13.070 -2.252 1.00 97.62 233 LEU A N 1
ATOM 1871 C CA . LEU A 1 233 ? -6.430 -14.076 -2.138 1.00 97.62 233 LEU A CA 1
ATOM 1872 C C . LEU A 1 233 ? -6.306 -14.923 -3.409 1.00 97.62 233 LEU A C 1
ATOM 1874 O O . LEU A 1 233 ? -5.203 -15.124 -3.907 1.00 97.62 233 LEU A O 1
ATOM 1878 N N . LEU A 1 234 ? -7.429 -15.389 -3.959 1.00 97.81 234 LEU A N 1
ATOM 1879 C CA . LEU A 1 234 ? -7.441 -16.208 -5.169 1.00 97.81 234 LEU A CA 1
ATOM 1880 C C . LEU A 1 234 ? -6.907 -15.438 -6.381 1.00 97.81 234 LEU A C 1
ATOM 1882 O O . LEU A 1 234 ? -6.086 -15.975 -7.126 1.00 97.81 234 LEU A O 1
ATOM 1886 N N . THR A 1 235 ? -7.310 -14.175 -6.567 1.00 97.56 235 THR A N 1
ATOM 1887 C CA . THR A 1 235 ? -6.757 -13.342 -7.647 1.00 97.56 235 THR A CA 1
ATOM 1888 C C . THR A 1 235 ? -5.267 -13.072 -7.454 1.00 97.56 235 THR A C 1
ATOM 1890 O O . THR A 1 235 ? -4.506 -13.180 -8.412 1.00 97.56 235 THR A O 1
ATOM 1893 N N . GLU A 1 236 ? -4.833 -12.806 -6.221 1.00 96.94 236 GLU A N 1
ATOM 1894 C CA . GLU A 1 236 ? -3.447 -12.480 -5.886 1.00 96.94 236 GLU A CA 1
ATOM 1895 C C . GLU A 1 236 ? -2.519 -13.675 -6.142 1.00 96.94 236 GLU A C 1
ATOM 1897 O O . GLU A 1 236 ? -1.515 -13.552 -6.846 1.00 96.94 236 GLU A O 1
ATOM 1902 N N . PHE A 1 237 ? -2.897 -14.865 -5.658 1.00 96.88 237 PHE A N 1
ATOM 1903 C CA . PHE A 1 237 ? -2.146 -16.099 -5.899 1.00 96.88 237 PHE A CA 1
ATOM 1904 C C . PHE A 1 237 ? -2.093 -16.460 -7.383 1.00 96.88 237 PHE A C 1
ATOM 1906 O O . PHE A 1 237 ? -1.047 -16.882 -7.871 1.00 96.88 237 PHE A O 1
ATOM 1913 N N . THR A 1 238 ? -3.187 -16.255 -8.120 1.00 97.81 238 THR A N 1
ATOM 1914 C CA . THR A 1 238 ? -3.229 -16.534 -9.563 1.00 97.81 238 THR A CA 1
ATOM 1915 C C . THR A 1 238 ? -2.325 -15.579 -10.344 1.00 97.81 238 THR A C 1
ATOM 1917 O O . THR A 1 238 ? -1.612 -16.003 -11.253 1.00 97.81 238 THR A O 1
ATOM 1920 N N . LEU A 1 239 ? -2.308 -14.291 -9.985 1.00 97.25 239 LEU A N 1
ATOM 1921 C CA . LEU A 1 239 ? -1.461 -13.290 -10.635 1.00 97.25 239 LEU A CA 1
ATOM 1922 C C . LEU A 1 239 ? 0.024 -13.515 -10.333 1.00 97.25 239 LEU A C 1
ATOM 1924 O O . LEU A 1 239 ? 0.814 -13.583 -11.276 1.00 97.25 239 LEU A O 1
ATOM 1928 N N . PHE A 1 240 ? 0.403 -13.685 -9.061 1.00 96.50 240 PHE A N 1
ATOM 1929 C CA . PHE A 1 240 ? 1.791 -13.989 -8.695 1.00 96.50 240 PHE A CA 1
ATOM 1930 C C . PHE A 1 240 ? 2.252 -15.337 -9.246 1.00 96.50 240 PHE A C 1
ATOM 1932 O O . PHE A 1 240 ? 3.375 -15.434 -9.739 1.00 96.50 240 PHE A O 1
ATOM 1939 N N . GLY A 1 241 ? 1.395 -16.361 -9.208 1.00 96.69 241 GLY A N 1
ATOM 1940 C CA . GLY A 1 241 ? 1.685 -17.677 -9.773 1.00 96.69 241 GLY A CA 1
ATOM 1941 C C . GLY A 1 241 ? 1.978 -17.595 -11.270 1.00 96.69 241 GLY A C 1
ATOM 1942 O O . GLY A 1 241 ? 3.046 -18.015 -11.710 1.00 96.69 241 GLY A O 1
ATOM 1943 N N . GLN A 1 242 ? 1.092 -16.958 -12.042 1.00 97.12 242 GLN A N 1
ATOM 1944 C CA . GLN A 1 242 ? 1.291 -16.769 -13.482 1.00 97.12 242 GLN A CA 1
ATOM 1945 C C . GLN A 1 242 ? 2.524 -15.907 -13.798 1.00 97.12 242 GLN A C 1
ATOM 1947 O O . GLN A 1 242 ? 3.253 -16.203 -14.743 1.00 97.12 242 GLN A O 1
ATOM 1952 N N . GLY A 1 243 ? 2.786 -14.857 -13.010 1.00 96.38 243 GLY A N 1
ATOM 1953 C CA . GLY A 1 243 ? 3.995 -14.044 -13.163 1.00 96.38 243 GLY A CA 1
ATOM 1954 C C . GLY A 1 243 ? 5.273 -14.864 -12.969 1.00 96.38 243 GLY A C 1
ATOM 1955 O O . GLY A 1 243 ? 6.202 -14.762 -13.766 1.00 96.38 243 GLY A O 1
ATOM 1956 N N . THR A 1 244 ? 5.284 -15.745 -11.968 1.00 95.62 244 THR A N 1
ATOM 1957 C CA . THR A 1 244 ? 6.412 -16.644 -11.686 1.00 95.62 244 THR A CA 1
ATOM 1958 C C . THR A 1 244 ? 6.596 -17.702 -12.765 1.00 95.62 244 THR A C 1
ATOM 1960 O O . THR A 1 244 ? 7.728 -17.958 -13.162 1.00 95.62 244 THR A O 1
ATOM 1963 N N . MET A 1 245 ? 5.515 -18.253 -13.320 1.00 96.06 245 MET A N 1
ATOM 1964 C CA . MET A 1 245 ? 5.612 -19.172 -14.458 1.00 96.06 245 MET A CA 1
ATOM 1965 C C . MET A 1 245 ? 6.219 -18.504 -15.694 1.00 96.06 245 MET A C 1
ATOM 1967 O O . MET A 1 245 ? 7.045 -19.119 -16.366 1.00 96.06 245 MET A O 1
ATOM 1971 N N . PHE A 1 246 ? 5.878 -17.240 -15.975 1.00 95.25 246 PHE A N 1
ATOM 1972 C CA . PHE A 1 246 ? 6.543 -16.495 -17.048 1.00 95.25 246 PHE A CA 1
ATOM 1973 C C . PHE A 1 246 ? 8.021 -16.284 -16.775 1.00 95.25 246 PHE A C 1
ATOM 1975 O O . PHE A 1 246 ? 8.833 -16.488 -17.673 1.00 95.25 246 PHE A O 1
ATOM 1982 N N . TRP A 1 247 ? 8.373 -15.917 -15.544 1.00 93.31 247 TRP A N 1
ATOM 1983 C CA . TRP A 1 247 ? 9.770 -15.756 -15.168 1.00 93.31 247 TRP A CA 1
ATOM 1984 C C . TRP A 1 247 ? 10.569 -17.064 -15.313 1.00 93.31 247 TRP A C 1
ATOM 1986 O O . TRP A 1 247 ? 11.704 -17.038 -15.778 1.00 93.31 247 TRP A O 1
ATOM 1996 N N . MET A 1 248 ? 9.958 -18.209 -14.999 1.00 94.69 248 MET A N 1
ATOM 1997 C CA . MET A 1 248 ? 10.553 -19.544 -15.150 1.00 94.69 248 MET A CA 1
ATOM 1998 C C . MET A 1 248 ? 10.475 -20.116 -16.578 1.00 94.69 248 MET A C 1
ATOM 2000 O O . MET A 1 248 ? 10.922 -21.238 -16.803 1.00 94.69 248 MET A O 1
ATOM 2004 N N . GLY A 1 249 ? 9.881 -19.402 -17.542 1.00 93.31 249 GLY A N 1
ATOM 2005 C CA . GLY A 1 249 ? 9.711 -19.890 -18.916 1.00 93.31 249 GLY A CA 1
ATOM 2006 C C . GLY A 1 249 ? 8.684 -21.023 -19.081 1.00 93.31 249 GLY A C 1
ATOM 2007 O O . GLY A 1 249 ? 8.672 -21.689 -20.110 1.00 93.31 249 GLY A O 1
ATOM 2008 N N . GLN A 1 250 ? 7.805 -21.241 -18.098 1.00 92.44 250 GLN A N 1
ATOM 2009 C CA . GLN A 1 250 ? 6.805 -22.322 -18.080 1.00 92.44 250 GLN A CA 1
ATOM 2010 C C . GLN A 1 250 ? 5.502 -21.983 -18.832 1.00 92.44 250 GLN A C 1
ATOM 2012 O O . GLN A 1 250 ? 4.600 -22.814 -18.921 1.00 92.44 250 GLN A O 1
ATOM 2017 N N . GLY A 1 251 ? 5.385 -20.771 -19.382 1.00 92.38 251 GLY A N 1
ATOM 2018 C CA . GLY A 1 251 ? 4.228 -20.347 -20.173 1.00 92.38 251 GLY A CA 1
ATOM 2019 C C . GLY A 1 251 ? 2.977 -20.030 -19.342 1.00 92.38 251 GLY A C 1
ATOM 2020 O O . GLY A 1 251 ? 3.059 -19.537 -18.216 1.00 92.38 251 GLY A O 1
ATOM 2021 N N . PHE A 1 252 ? 1.798 -20.240 -19.934 1.00 94.19 252 PHE A N 1
ATOM 2022 C CA . PHE A 1 252 ? 0.501 -19.901 -19.337 1.00 94.19 252 PHE A CA 1
ATOM 2023 C C . PHE A 1 252 ? -0.116 -21.062 -18.555 1.00 94.19 252 PHE A C 1
ATOM 2025 O O . PHE A 1 252 ? -0.101 -22.206 -19.005 1.00 94.19 252 PHE A O 1
ATOM 2032 N N . ILE A 1 253 ? -0.771 -20.738 -17.439 1.00 94.62 253 ILE A N 1
ATOM 2033 C CA . ILE A 1 253 ? -1.707 -21.643 -16.773 1.00 94.62 253 ILE A CA 1
ATOM 2034 C C . ILE A 1 253 ? -2.860 -21.945 -17.750 1.00 94.62 253 ILE A C 1
ATOM 2036 O O . ILE A 1 253 ? -3.460 -21.008 -18.297 1.00 94.62 253 ILE A O 1
ATOM 2040 N N . PRO A 1 254 ? -3.225 -23.221 -17.969 1.00 95.19 254 PRO A N 1
ATOM 2041 C CA . PRO A 1 254 ? -4.375 -23.571 -18.796 1.00 95.19 254 PRO A CA 1
ATOM 2042 C C . PRO A 1 254 ? -5.652 -22.878 -18.301 1.00 95.19 254 PRO A C 1
ATOM 2044 O O . PRO A 1 254 ? -6.008 -22.968 -17.129 1.00 95.19 254 PRO A O 1
ATOM 2047 N N . GLY A 1 255 ? -6.340 -22.152 -19.187 1.00 95.00 255 GLY A N 1
ATOM 2048 C CA . GLY A 1 255 ? -7.557 -21.417 -18.825 1.00 95.00 255 GLY A CA 1
ATOM 2049 C C . GLY A 1 255 ? -7.335 -20.198 -17.917 1.00 95.00 255 GLY A C 1
ATOM 2050 O O . GLY A 1 255 ? -8.303 -19.716 -17.331 1.00 95.00 255 GLY A O 1
ATOM 2051 N N . TYR A 1 256 ? -6.105 -19.675 -17.816 1.00 95.75 256 TYR A N 1
ATOM 2052 C CA . TYR A 1 256 ? -5.724 -18.546 -16.952 1.00 95.75 256 TYR A CA 1
ATOM 2053 C C . TYR A 1 256 ? -6.754 -17.405 -16.909 1.00 95.75 256 TYR A C 1
ATOM 2055 O O . TYR A 1 256 ? -7.193 -17.008 -15.832 1.00 95.75 256 TYR A O 1
ATOM 2063 N N . TYR A 1 257 ? -7.182 -16.900 -18.070 1.00 95.56 257 TYR A N 1
ATOM 2064 C CA . TYR A 1 257 ? -8.123 -15.778 -18.135 1.00 95.56 257 TYR A CA 1
ATOM 2065 C C . TYR A 1 257 ? -9.509 -16.124 -17.582 1.00 95.56 257 TYR A C 1
ATOM 2067 O O . TYR A 1 257 ? -10.129 -15.285 -16.934 1.00 95.56 257 TYR A O 1
ATOM 2075 N N . LEU A 1 258 ? -9.985 -17.354 -17.799 1.00 97.25 258 LEU A N 1
ATOM 2076 C CA . LEU A 1 258 ? -11.269 -17.813 -17.270 1.00 97.25 258 LEU A CA 1
ATOM 2077 C C . LEU A 1 258 ? -11.196 -17.995 -15.751 1.00 97.25 258 LEU A C 1
ATOM 2079 O O . LEU A 1 258 ? -12.092 -17.545 -15.041 1.00 97.25 258 LEU A O 1
ATOM 2083 N N . ILE A 1 259 ? -10.114 -18.598 -15.251 1.00 97.31 259 ILE A N 1
ATOM 2084 C CA . ILE A 1 259 ? -9.866 -18.753 -13.811 1.00 97.31 259 ILE A CA 1
ATOM 2085 C C . ILE A 1 259 ? -9.835 -17.377 -13.140 1.00 97.31 259 ILE A C 1
ATOM 2087 O O . ILE A 1 259 ? -10.540 -17.146 -12.156 1.00 97.31 259 ILE A O 1
ATOM 2091 N N . LEU A 1 260 ? -9.073 -16.441 -13.713 1.00 96.69 260 LEU A N 1
ATOM 2092 C CA . LEU A 1 260 ? -8.974 -15.081 -13.200 1.00 96.69 260 LEU A CA 1
ATOM 2093 C C . LEU A 1 260 ? -10.338 -14.381 -13.212 1.00 96.69 260 LEU A C 1
ATOM 2095 O O . LEU A 1 260 ? -10.710 -13.789 -12.204 1.00 96.69 260 LEU A O 1
ATOM 2099 N N . LEU A 1 261 ? -11.111 -14.503 -14.298 1.00 97.44 261 LEU A N 1
ATOM 2100 C CA . LEU A 1 261 ? -12.460 -13.943 -14.392 1.00 97.44 261 LEU A CA 1
ATOM 2101 C C . LEU A 1 261 ? -13.372 -14.477 -13.279 1.00 97.44 261 LEU A C 1
ATOM 2103 O O . LEU A 1 261 ? -14.011 -13.688 -12.584 1.00 97.44 261 LEU A O 1
ATOM 2107 N N . VAL A 1 262 ? -13.407 -15.797 -13.076 1.00 97.62 262 VAL A N 1
ATOM 2108 C CA . VAL A 1 262 ? -14.229 -16.434 -12.035 1.00 97.62 262 VAL A CA 1
ATOM 2109 C C . VAL A 1 262 ? -13.839 -15.933 -10.645 1.00 97.62 262 VAL A C 1
ATOM 2111 O O . VAL A 1 262 ? -14.713 -15.589 -9.849 1.00 97.62 262 VAL A O 1
ATOM 2114 N N . PHE A 1 263 ? -12.543 -15.828 -10.354 1.00 97.81 263 PHE A N 1
ATOM 2115 C CA . PHE A 1 263 ? -12.073 -15.308 -9.070 1.00 97.81 263 PHE A CA 1
ATOM 2116 C C . PHE A 1 263 ? -12.390 -13.823 -8.892 1.00 97.81 263 PHE A C 1
ATOM 2118 O O . PHE A 1 263 ? -12.844 -13.418 -7.821 1.00 97.81 263 PHE A O 1
ATOM 2125 N N . THR A 1 264 ? -12.243 -13.010 -9.940 1.00 96.31 264 THR A N 1
ATOM 2126 C CA . THR A 1 264 ? -12.596 -11.589 -9.896 1.00 96.31 264 THR A CA 1
ATOM 2127 C C . THR A 1 264 ? -14.091 -11.379 -9.665 1.00 96.31 264 THR A C 1
ATOM 2129 O O . THR A 1 264 ? -14.438 -10.454 -8.937 1.00 96.31 264 THR A O 1
ATOM 2132 N N . LEU A 1 265 ? -14.980 -12.237 -10.186 1.00 97.69 265 LEU A N 1
ATOM 2133 C CA . LEU A 1 265 ? -16.434 -12.145 -9.957 1.00 97.69 265 LEU A CA 1
ATOM 2134 C C . LEU A 1 265 ? -16.835 -12.281 -8.478 1.00 97.69 265 LEU A C 1
ATOM 2136 O O . LEU A 1 265 ? -17.885 -11.770 -8.079 1.00 97.69 265 LEU A O 1
ATOM 2140 N N . LEU A 1 266 ? -15.995 -12.886 -7.632 1.00 97.69 266 LEU A N 1
ATOM 2141 C CA . LEU A 1 266 ? -16.233 -12.941 -6.186 1.00 97.69 266 LEU A CA 1
ATOM 2142 C C . LEU A 1 266 ? -16.225 -11.547 -5.543 1.00 97.69 266 LEU A C 1
ATOM 2144 O O . LEU A 1 266 ? -16.957 -11.313 -4.580 1.00 97.69 266 LEU A O 1
ATOM 2148 N N . ILE A 1 267 ? -15.458 -10.600 -6.091 1.00 95.81 267 ILE A N 1
ATOM 2149 C CA . ILE A 1 267 ? -15.347 -9.231 -5.575 1.00 95.81 267 ILE A CA 1
ATOM 2150 C C . ILE A 1 267 ? -16.668 -8.452 -5.737 1.00 95.81 267 ILE A C 1
ATOM 2152 O O . ILE A 1 267 ? -17.212 -8.025 -4.718 1.00 95.81 267 ILE A O 1
ATOM 2156 N N . PRO A 1 268 ? -17.270 -8.272 -6.929 1.00 96.94 268 PRO A N 1
ATOM 2157 C CA . PRO A 1 268 ? -18.561 -7.593 -7.040 1.00 96.94 268 PRO A CA 1
ATOM 2158 C C . PRO A 1 268 ? -19.679 -8.345 -6.301 1.00 96.94 268 PRO A C 1
ATOM 2160 O O . PRO A 1 268 ? -20.521 -7.703 -5.668 1.00 96.94 268 PRO A O 1
ATOM 2163 N N . LEU A 1 269 ? -19.662 -9.686 -6.283 1.00 97.31 269 LEU A N 1
ATOM 2164 C CA . LEU A 1 269 ? -20.600 -10.472 -5.473 1.00 97.31 269 LEU A CA 1
ATOM 2165 C C . LEU A 1 269 ? -20.480 -10.131 -3.981 1.00 97.31 269 LEU A C 1
ATOM 2167 O O . LEU A 1 269 ? -21.493 -9.903 -3.318 1.00 97.31 269 LEU A O 1
ATOM 2171 N N . SER A 1 270 ? -19.259 -10.016 -3.457 1.00 96.75 270 SER A N 1
ATOM 2172 C CA . SER A 1 270 ? -19.016 -9.641 -2.061 1.00 96.75 270 SER A CA 1
ATOM 2173 C C . SER A 1 270 ? -19.662 -8.300 -1.693 1.00 96.75 270 SER A C 1
ATOM 2175 O O . SER A 1 270 ? -20.329 -8.194 -0.659 1.00 96.75 270 SER A O 1
ATOM 2177 N N . ILE A 1 271 ? -19.557 -7.306 -2.581 1.00 95.19 271 ILE A N 1
ATOM 2178 C CA . ILE A 1 271 ? -20.132 -5.971 -2.396 1.00 95.19 271 ILE A CA 1
ATOM 2179 C C . ILE A 1 271 ? -21.659 -6.068 -2.331 1.00 95.19 271 ILE A C 1
ATOM 2181 O O . ILE A 1 271 ? -22.268 -5.477 -1.439 1.00 95.19 271 ILE A O 1
ATOM 2185 N N . ILE A 1 272 ? -22.290 -6.868 -3.199 1.00 96.06 272 ILE A N 1
ATOM 2186 C CA . ILE A 1 272 ? -23.745 -7.093 -3.176 1.00 96.06 272 ILE A CA 1
ATOM 2187 C C . ILE A 1 272 ? -24.192 -7.655 -1.819 1.00 96.06 272 ILE A C 1
ATOM 2189 O O . ILE A 1 272 ? -25.173 -7.172 -1.245 1.00 96.06 272 ILE A O 1
ATOM 2193 N N . PHE A 1 273 ? -23.475 -8.640 -1.270 1.00 95.56 273 PHE A N 1
ATOM 2194 C CA . PHE A 1 273 ? -23.789 -9.209 0.045 1.00 95.56 273 PHE A CA 1
ATOM 2195 C C . PHE A 1 273 ? -23.608 -8.196 1.185 1.00 95.56 273 PHE A C 1
ATOM 2197 O O . PHE A 1 273 ? -24.470 -8.110 2.064 1.00 95.56 273 PHE A O 1
ATOM 2204 N N . ILE A 1 274 ? -22.545 -7.385 1.156 1.00 93.75 274 ILE A N 1
ATOM 2205 C CA . ILE A 1 274 ? -22.312 -6.323 2.150 1.00 93.75 274 ILE A CA 1
ATOM 2206 C C . ILE A 1 274 ? -23.434 -5.273 2.087 1.00 93.75 274 ILE A C 1
ATOM 2208 O O . ILE A 1 274 ? -24.008 -4.923 3.121 1.00 93.75 274 ILE A O 1
ATOM 2212 N N . LEU A 1 275 ? -23.816 -4.824 0.885 1.00 92.88 275 LEU A N 1
ATOM 2213 C CA . LEU A 1 275 ? -24.894 -3.851 0.671 1.00 92.88 275 LEU A CA 1
ATOM 2214 C C . LEU A 1 275 ? -26.264 -4.383 1.107 1.00 92.88 275 LEU A C 1
ATOM 2216 O O . LEU A 1 275 ? -27.037 -3.665 1.745 1.00 92.88 275 LEU A O 1
ATOM 2220 N N . ARG A 1 276 ? -26.571 -5.654 0.828 1.00 91.94 276 ARG A N 1
ATOM 2221 C CA . ARG A 1 276 ? -27.776 -6.309 1.365 1.00 91.94 276 ARG A CA 1
ATOM 2222 C C . ARG A 1 276 ? -27.744 -6.362 2.890 1.00 91.94 276 ARG A C 1
ATOM 2224 O O . ARG A 1 276 ? -28.762 -6.104 3.527 1.00 91.94 276 ARG A O 1
ATOM 2231 N N . GLY A 1 277 ? -26.570 -6.611 3.467 1.00 89.44 277 GLY A N 1
ATOM 2232 C CA . GLY A 1 277 ? -26.345 -6.566 4.905 1.00 89.44 277 GLY A CA 1
ATOM 2233 C C . GLY A 1 277 ? -26.702 -5.219 5.540 1.00 89.44 277 GLY A C 1
ATOM 2234 O O . GLY A 1 277 ? -27.235 -5.206 6.647 1.00 89.44 277 GLY A O 1
ATOM 2235 N N . PHE A 1 278 ? -26.488 -4.090 4.861 1.00 86.19 278 PHE A N 1
ATOM 2236 C CA . PHE A 1 278 ? -26.940 -2.784 5.363 1.00 86.19 278 PHE A CA 1
ATOM 2237 C C . PHE A 1 278 ? -28.465 -2.705 5.467 1.00 86.19 278 PHE A C 1
ATOM 2239 O O . PHE A 1 278 ? -28.984 -2.301 6.507 1.00 86.19 278 PHE A O 1
ATOM 2246 N N . ARG A 1 279 ? -29.184 -3.151 4.428 1.00 81.06 279 ARG A N 1
ATOM 2247 C CA . ARG A 1 279 ? -30.656 -3.101 4.381 1.00 81.06 279 ARG A CA 1
ATOM 2248 C C . ARG A 1 279 ? -31.299 -3.928 5.491 1.00 81.06 279 ARG A C 1
ATOM 2250 O O . ARG A 1 279 ? -32.250 -3.475 6.114 1.00 81.06 279 ARG A O 1
ATOM 2257 N N . THR A 1 280 ? -30.751 -5.105 5.785 1.00 74.12 280 THR A N 1
ATOM 2258 C CA . THR A 1 280 ? -31.271 -5.986 6.844 1.00 74.12 280 THR A CA 1
ATOM 2259 C C . THR A 1 280 ? -30.926 -5.512 8.256 1.00 74.12 280 THR A C 1
ATOM 2261 O O . THR A 1 280 ? -31.516 -5.992 9.214 1.00 74.12 280 THR A O 1
ATOM 2264 N N . SER A 1 281 ? -29.960 -4.601 8.411 1.00 65.56 281 SER A N 1
ATOM 2265 C CA . SER A 1 281 ? -29.512 -4.123 9.728 1.00 65.56 281 SER A CA 1
ATOM 2266 C C . SER A 1 281 ? -30.330 -2.947 10.268 1.00 65.56 281 SER A C 1
ATOM 2268 O O . SER A 1 281 ? -30.048 -2.495 11.373 1.00 65.56 281 SER A O 1
ATOM 2270 N N . GLY A 1 282 ? -31.246 -2.365 9.482 1.00 60.44 282 GLY A N 1
ATOM 2271 C CA . GLY A 1 282 ? -31.977 -1.136 9.838 1.00 60.44 282 GLY A CA 1
ATOM 2272 C C . GLY A 1 282 ? -31.102 0.123 9.998 1.00 60.44 282 GLY A C 1
ATOM 2273 O O . GLY A 1 282 ? -31.622 1.225 10.159 1.00 60.44 282 GLY A O 1
ATOM 2274 N N . LYS A 1 283 ? -29.770 -0.002 9.925 1.00 59.03 283 LYS A N 1
ATOM 2275 C CA . LYS A 1 283 ? -28.817 1.111 9.974 1.00 59.03 283 LYS A CA 1
ATOM 2276 C C . LYS A 1 283 ? -28.856 1.867 8.642 1.00 59.03 283 LYS A C 1
ATOM 2278 O O . LYS A 1 283 ? -28.496 1.306 7.607 1.00 59.03 283 LYS A O 1
ATOM 2283 N N . LYS A 1 284 ? -29.250 3.150 8.654 1.00 54.53 284 LYS A N 1
ATOM 2284 C CA . LYS A 1 284 ? -28.999 4.052 7.513 1.00 54.53 284 LYS A CA 1
ATOM 2285 C C . LYS A 1 284 ? -27.491 4.055 7.233 1.00 54.53 284 LYS A C 1
ATOM 2287 O O . LYS A 1 284 ? -26.699 4.134 8.166 1.00 54.53 284 LYS A O 1
ATOM 2292 N N . ALA A 1 285 ? -27.109 3.975 5.957 1.00 53.19 285 ALA A N 1
ATOM 2293 C CA . ALA A 1 285 ? -25.726 3.795 5.492 1.00 53.19 285 ALA A CA 1
ATOM 2294 C C . ALA A 1 285 ? -24.738 4.904 5.921 1.00 53.19 285 ALA A C 1
ATOM 2296 O O . ALA A 1 285 ? -23.544 4.792 5.658 1.00 53.19 285 ALA A O 1
ATOM 2297 N N . TRP A 1 286 ? -25.215 5.958 6.588 1.00 50.03 286 TRP A N 1
ATOM 2298 C CA . TRP A 1 286 ? -24.404 7.069 7.060 1.00 50.03 286 TRP A CA 1
ATOM 2299 C C . TRP A 1 286 ? -24.600 7.294 8.564 1.00 50.03 286 TRP A C 1
ATOM 2301 O O . TRP A 1 286 ? -25.677 7.734 8.977 1.00 50.03 286 TRP A O 1
ATOM 2311 N N . PRO A 1 287 ? -23.593 7.046 9.414 1.00 48.66 287 PRO A N 1
ATOM 2312 C CA . PRO A 1 287 ? -23.669 7.416 10.811 1.00 48.66 287 PRO A CA 1
ATOM 2313 C C . PRO A 1 287 ? -23.181 8.859 10.939 1.00 48.66 287 PRO A C 1
ATOM 2315 O O . PRO A 1 287 ? -21.981 9.119 10.943 1.00 48.66 287 PRO A O 1
ATOM 2318 N N . LEU A 1 288 ? -24.103 9.805 11.129 1.00 46.81 288 LEU A N 1
ATOM 2319 C CA . LEU A 1 288 ? -23.770 11.133 11.672 1.00 46.81 288 LEU A CA 1
ATOM 2320 C C . LEU A 1 288 ? -22.983 11.014 13.002 1.00 46.81 288 LEU A C 1
ATOM 2322 O O . LEU A 1 288 ? -22.155 11.864 13.313 1.00 46.81 288 LEU A O 1
ATOM 2326 N N . ASN A 1 289 ? -23.136 9.892 13.719 1.00 47.41 289 ASN A N 1
ATOM 2327 C CA . ASN A 1 289 ? -22.397 9.565 14.943 1.00 47.41 289 ASN A CA 1
ATOM 2328 C C . ASN A 1 289 ? -20.930 9.156 14.726 1.00 47.41 289 ASN A C 1
ATOM 2330 O O . ASN A 1 289 ? -20.151 9.242 15.671 1.00 47.41 289 ASN A O 1
ATOM 2334 N N . PHE A 1 290 ? -20.523 8.736 13.519 1.00 47.59 290 PHE A N 1
ATOM 2335 C CA . PHE A 1 290 ? -19.109 8.445 13.242 1.00 47.59 290 PHE A CA 1
ATOM 2336 C C . PHE A 1 290 ? -18.279 9.713 13.387 1.00 47.59 290 PHE A C 1
ATOM 2338 O O . PHE A 1 290 ? -17.245 9.685 14.036 1.00 47.59 290 PHE A O 1
ATOM 2345 N N . LEU A 1 291 ? -18.784 10.843 12.882 1.00 45.28 291 LEU A N 1
ATOM 2346 C CA . LEU A 1 291 ? -18.127 12.137 13.041 1.00 45.28 291 LEU A CA 1
ATOM 2347 C C . LEU A 1 291 ? -17.990 12.519 14.516 1.00 45.28 291 LEU A C 1
ATOM 2349 O O . LEU A 1 291 ? -16.925 12.967 14.916 1.00 45.28 291 LEU A O 1
ATOM 2353 N N . ASN A 1 292 ? -19.009 12.275 15.340 1.00 43.84 292 ASN A N 1
ATOM 2354 C CA . ASN A 1 292 ? -18.945 12.605 16.763 1.00 43.84 292 ASN A CA 1
ATOM 2355 C C . ASN A 1 292 ? -17.971 11.698 17.533 1.00 43.84 292 ASN A C 1
ATOM 2357 O O . ASN A 1 292 ? -17.172 12.211 18.302 1.00 43.84 292 ASN A O 1
ATOM 2361 N N . ASN A 1 293 ? -17.931 10.388 17.269 1.00 47.09 293 ASN A N 1
ATOM 2362 C CA . ASN A 1 293 ? -16.978 9.475 17.924 1.00 47.09 293 ASN A CA 1
ATOM 2363 C C . ASN A 1 293 ? -15.531 9.594 17.403 1.00 47.09 293 ASN A C 1
ATOM 2365 O O . ASN A 1 293 ? -14.605 9.113 18.053 1.00 47.09 293 ASN A O 1
ATOM 2369 N N . PHE A 1 294 ? -15.330 10.187 16.222 1.00 46.12 294 PHE A N 1
ATOM 2370 C CA . PHE A 1 294 ? -14.006 10.496 15.665 1.00 46.12 294 PHE A CA 1
ATOM 2371 C C . PHE A 1 294 ? -13.487 11.870 16.118 1.00 46.12 294 PHE A C 1
ATOM 2373 O O . PHE A 1 294 ? -12.294 12.159 16.013 1.00 46.12 294 PHE A O 1
ATOM 2380 N N . LEU A 1 295 ? -14.396 12.745 16.561 1.00 39.97 295 LEU A N 1
ATOM 2381 C CA . LEU A 1 295 ? -14.102 14.106 16.996 1.00 39.97 295 LEU A CA 1
ATOM 2382 C C . LEU A 1 295 ? -14.117 14.273 18.515 1.00 39.97 295 LEU A C 1
ATOM 2384 O O . LEU A 1 295 ? -13.694 15.333 18.960 1.00 39.97 295 LEU A O 1
ATOM 2388 N N . VAL A 1 296 ? -14.567 13.298 19.303 1.00 40.28 296 VAL A N 1
ATOM 2389 C CA . VAL A 1 296 ? -14.449 13.282 20.774 1.00 40.28 296 VAL A CA 1
ATOM 2390 C C . VAL A 1 296 ? -13.184 12.535 21.167 1.00 40.28 296 VAL A C 1
ATOM 2392 O O . VAL A 1 296 ? -12.395 13.143 21.920 1.00 40.28 296 VAL A O 1
#

Foldseek 3Di:
DQLVLLLVPFDPQLNVLSVFLVVLQVQLCVLVVQLVVCCVPPNCPDLSNQLSVLSNVLSNQLTNLVSNLLSVLQRLLVVVVFHQDQDPVLVVLSVQLSVQLSLLSSCVVPVDPVSLVSNLSSLVSNCVSVVSSLVSSVCSQPVDPDGAPDLLSVLLVQQSVLVVVLSVLSNVSNDVVSSVLCVVQVLNVVLSVLSRPLRNRVSSVVSSCVVVVLFFDDPLLVLLSVLSVQLSVQLNCLSVVQSVCVVVVVHGDVCSVVSNVVSNVSNVVSVVSRVVRCVVVPDDNDPPCVSVVSSD